Protein AF-A0A5E6P8W6-F1 (afdb_monomer)

Sequence (177 aa):
MADYFSDRENGPVPRIDQVISPVAWAGIVALVQGYVANGGFGFRFPVNCPDGAAPYGTDEKAFGANVRALMPGLEWPLQTTQTDPDF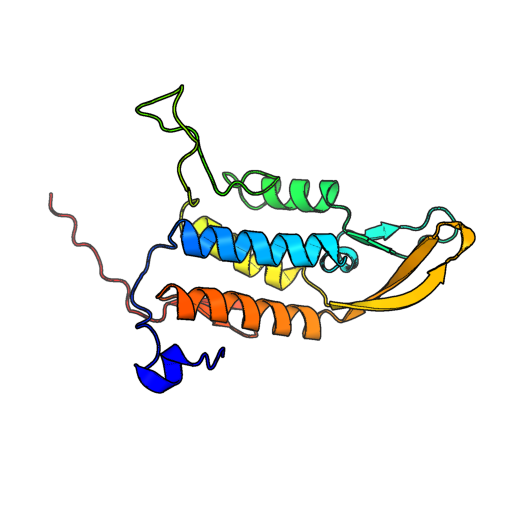SFGSPIPMAPATLLILDFVEYVHAVVAKPFVVKRHDYHNHNHLGFNQGEGQFEFMADVNSVFARCGVAYELQSDGRVVRLLPLILRETLS

Radius of gyration: 18.73 Å; Cα contacts (8 Å, |Δi|>4): 284; chains: 1; bounding box: 56×43×48 Å

pLDDT: mean 93.17, std 11.33, range [41.31, 98.88]

Solvent-accessible surface area (backbone atoms only — not comparable to full-atom values): 9945 Å² total; per-residue (Å²): 120,79,86,44,71,64,36,72,75,72,46,69,60,68,49,72,38,85,62,61,44,33,68,44,42,42,51,53,51,52,53,53,51,51,34,48,74,67,16,15,33,21,82,77,28,48,34,54,39,93,89,69,65,45,30,52,26,36,30,59,66,61,46,39,52,51,46,40,70,77,37,78,90,49,64,69,77,79,71,46,53,39,77,34,89,92,37,85,89,53,72,68,37,78,30,50,71,61,46,67,62,51,51,56,49,52,32,51,49,40,73,48,31,20,34,55,43,81,73,43,80,40,73,94,83,69,47,44,31,46,44,68,39,46,69,60,20,28,51,52,50,36,45,52,51,40,33,44,22,40,73,62,16,28,21,49,42,56,42,96,89,40,48,74,42,70,73,57,80,85,77,76,77,74,80,81,126

InterPro domains:
  IPR049503 HEPN, AbiJ-N-terminal domain 4 [PF18863] (3-168)

Mean predicted aligned error: 4.92 Å

Structure (mmCIF, N/CA/C/O backbone):
data_AF-A0A5E6P8W6-F1
#
_entry.id   AF-A0A5E6P8W6-F1
#
loop_
_atom_site.group_PDB
_atom_site.id
_atom_site.type_symbol
_atom_site.label_atom_id
_atom_site.label_alt_id
_atom_site.label_comp_id
_atom_site.label_asym_id
_atom_site.label_entity_id
_atom_site.label_seq_id
_atom_site.pdbx_PDB_ins_code
_atom_site.Cartn_x
_atom_site.Cartn_y
_atom_site.Cartn_z
_atom_site.occupancy
_atom_site.B_iso_or_equiv
_atom_site.auth_seq_id
_atom_site.auth_comp_id
_atom_site.auth_asym_id
_atom_site.auth_atom_id
_atom_site.pdbx_PDB_model_num
ATOM 1 N N . MET A 1 1 ? -2.706 -15.481 5.776 1.00 51.94 1 MET A N 1
ATOM 2 C CA . MET A 1 1 ? -3.069 -15.592 7.204 1.00 51.94 1 MET A CA 1
ATOM 3 C C . MET A 1 1 ? -1.779 -15.743 7.979 1.00 51.94 1 MET A C 1
ATOM 5 O O . MET A 1 1 ? -1.089 -16.736 7.785 1.00 51.94 1 MET A O 1
ATOM 9 N N . ALA A 1 2 ? -1.394 -14.720 8.737 1.00 61.00 2 ALA A N 1
ATOM 10 C CA . ALA A 1 2 ? -0.152 -14.760 9.490 1.00 61.00 2 ALA A CA 1
ATOM 11 C C . ALA A 1 2 ? -0.386 -15.526 10.798 1.00 61.00 2 ALA A C 1
ATOM 13 O O . ALA A 1 2 ? -1.091 -15.054 11.681 1.00 61.00 2 ALA A O 1
ATOM 14 N N . ASP A 1 3 ? 0.159 -16.736 10.875 1.00 73.94 3 ASP A N 1
ATOM 15 C CA . ASP A 1 3 ? 0.154 -17.582 12.066 1.00 73.94 3 ASP A CA 1
ATOM 16 C C . ASP A 1 3 ? 1.330 -17.168 12.967 1.00 73.94 3 ASP A C 1
ATOM 18 O O . ASP A 1 3 ? 2.379 -17.820 13.006 1.00 73.94 3 ASP A O 1
ATOM 22 N N . TYR A 1 4 ? 1.238 -16.000 13.609 1.00 88.69 4 TYR A N 1
ATOM 23 C CA . TYR A 1 4 ? 2.293 -15.569 14.524 1.00 88.69 4 TYR A CA 1
ATOM 24 C C . TYR A 1 4 ? 2.235 -16.365 15.826 1.00 88.69 4 TYR A C 1
ATOM 26 O O . TYR A 1 4 ? 1.196 -16.878 16.229 1.00 88.69 4 TYR A O 1
ATOM 34 N N . PHE A 1 5 ? 3.368 -16.438 16.527 1.00 93.00 5 PHE A N 1
ATOM 35 C CA . PHE A 1 5 ? 3.459 -17.165 17.794 1.00 93.00 5 PHE A CA 1
ATOM 36 C C . PHE A 1 5 ? 2.371 -16.744 18.793 1.00 93.00 5 PHE A C 1
ATOM 38 O O . PHE A 1 5 ? 1.709 -17.600 19.361 1.00 93.00 5 PHE A O 1
ATOM 45 N N . SER A 1 6 ? 2.108 -15.441 18.939 1.00 92.00 6 SER A N 1
ATOM 46 C CA . SER A 1 6 ? 1.070 -14.952 19.852 1.00 92.00 6 SER A CA 1
ATOM 47 C C . SER A 1 6 ? -0.355 -15.331 19.442 1.00 92.00 6 SER A C 1
ATOM 49 O O . SER A 1 6 ? -1.182 -15.484 20.337 1.00 92.00 6 SER A O 1
ATOM 51 N N . ASP A 1 7 ? -0.627 -15.517 18.144 1.00 90.31 7 ASP A N 1
ATOM 52 C CA . ASP A 1 7 ? -1.924 -16.001 17.652 1.00 90.31 7 ASP A CA 1
ATOM 53 C C . ASP A 1 7 ? -2.132 -17.480 18.007 1.00 90.31 7 ASP A C 1
ATOM 55 O O . ASP A 1 7 ? -3.242 -17.876 18.353 1.00 90.31 7 ASP A O 1
ATOM 59 N N . ARG A 1 8 ? -1.064 -18.293 17.996 1.00 93.25 8 ARG A N 1
ATOM 60 C CA . ARG A 1 8 ? -1.123 -19.695 18.446 1.00 93.25 8 ARG A CA 1
ATOM 61 C C . ARG A 1 8 ? -1.284 -19.832 19.954 1.00 93.25 8 ARG A C 1
ATOM 63 O O . ARG A 1 8 ? -2.020 -20.703 20.400 1.00 93.25 8 ARG A O 1
ATOM 70 N N . GLU A 1 9 ? -0.609 -18.981 20.724 1.00 96.50 9 GLU A N 1
ATOM 71 C CA . GLU A 1 9 ? -0.644 -19.052 22.189 1.00 96.50 9 GLU A CA 1
ATOM 72 C C . GLU A 1 9 ? -1.937 -18.473 22.780 1.00 96.50 9 GLU A C 1
ATOM 74 O O . GLU A 1 9 ? -2.474 -19.024 23.737 1.00 96.50 9 GLU A O 1
ATOM 79 N N . ASN A 1 10 ? -2.448 -17.366 22.226 1.00 92.75 10 ASN A N 1
ATOM 80 C CA . ASN A 1 10 ? -3.566 -16.617 22.822 1.00 92.75 10 ASN A CA 1
ATOM 81 C C . ASN A 1 10 ? -4.847 -16.624 21.973 1.00 92.75 10 ASN A C 1
ATOM 83 O O . ASN A 1 10 ? -5.870 -16.095 22.407 1.00 92.75 10 ASN A O 1
ATOM 87 N N . GLY A 1 11 ? -4.800 -17.201 20.771 1.00 90.75 11 GLY A N 1
ATOM 88 C CA . GLY A 1 11 ? -5.817 -17.007 19.743 1.00 90.75 11 GLY A CA 1
ATOM 89 C C . GLY A 1 11 ? -5.608 -15.707 18.948 1.00 90.75 11 GLY A C 1
ATOM 90 O O . GLY A 1 11 ? -4.880 -14.809 19.384 1.00 90.75 11 GLY A O 1
ATOM 91 N N . PRO A 1 12 ? -6.239 -15.590 17.766 1.00 90.81 12 PRO A N 1
ATOM 92 C CA . PRO A 1 12 ?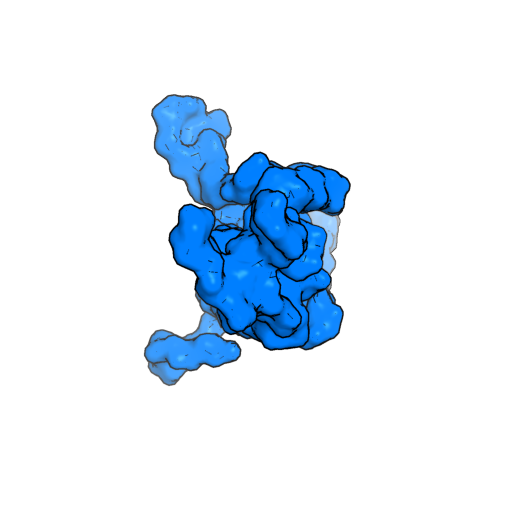 -6.133 -14.399 16.935 1.00 90.81 12 PRO A CA 1
ATOM 93 C C . PRO A 1 12 ? -6.814 -13.189 17.581 1.00 90.81 12 PRO A C 1
ATOM 95 O O . PRO A 1 12 ? -7.818 -13.321 18.285 1.00 90.81 12 PRO A O 1
ATOM 98 N N . VAL A 1 13 ? -6.310 -11.991 17.275 1.00 93.31 13 VAL A N 1
ATOM 99 C CA . VAL A 1 13 ? -6.957 -10.729 17.670 1.00 93.31 13 VAL A CA 1
ATOM 100 C C . VAL A 1 13 ? -8.384 -10.674 17.089 1.00 93.31 13 VAL A C 1
ATOM 102 O O . VAL A 1 13 ? -8.553 -10.847 15.877 1.00 93.31 13 VAL A O 1
ATOM 105 N N . PRO A 1 14 ? -9.425 -10.419 17.908 1.00 93.50 14 PRO A N 1
ATOM 106 C CA . PRO A 1 14 ? -10.783 -10.240 17.405 1.00 93.50 14 PRO A CA 1
ATOM 107 C C . PRO A 1 14 ? -10.872 -9.074 16.414 1.00 93.50 14 PRO A C 1
ATOM 109 O O . PRO A 1 14 ? -10.455 -7.957 16.714 1.00 93.50 14 PRO A O 1
ATOM 112 N N . ARG A 1 15 ? -11.454 -9.317 15.234 1.00 94.81 15 ARG A N 1
ATOM 113 C CA . ARG A 1 15 ? -11.619 -8.303 14.179 1.00 94.81 15 ARG A CA 1
ATOM 114 C C . ARG A 1 15 ? -12.931 -7.544 14.342 1.00 94.81 15 ARG A C 1
ATOM 116 O O . ARG A 1 15 ? -13.901 -7.820 13.637 1.00 94.81 15 ARG A O 1
ATOM 123 N N . ILE A 1 16 ? -12.965 -6.632 15.311 1.00 95.62 16 ILE A N 1
ATOM 124 C CA . ILE A 1 16 ? -14.170 -5.881 15.689 1.00 95.62 16 ILE A CA 1
ATOM 125 C C . ILE A 1 16 ? -14.091 -4.370 15.434 1.00 95.62 16 ILE A C 1
ATOM 127 O O . ILE A 1 16 ? -15.117 -3.689 15.466 1.00 95.62 16 ILE A O 1
ATOM 131 N N . ASP A 1 17 ? -12.910 -3.849 15.108 1.00 96.31 17 ASP A N 1
ATOM 132 C CA . ASP A 1 17 ? -12.686 -2.421 14.918 1.00 96.31 17 ASP A CA 1
ATOM 133 C C . ASP A 1 17 ? -13.124 -1.979 13.519 1.00 96.31 17 ASP A C 1
ATOM 135 O O . ASP A 1 17 ? -12.535 -2.339 12.498 1.00 96.31 17 ASP A O 1
ATOM 139 N N . GLN A 1 18 ? -14.179 -1.165 13.459 1.00 95.88 18 GLN A N 1
ATOM 140 C CA . GLN A 1 18 ? -14.700 -0.601 12.205 1.00 95.88 18 GLN A CA 1
ATOM 141 C C . GLN A 1 18 ? -13.983 0.687 11.772 1.00 95.88 18 GLN A C 1
ATOM 143 O O . GLN A 1 18 ? -14.304 1.228 10.710 1.00 95.88 18 GLN A O 1
ATOM 148 N N . VAL A 1 19 ? -13.034 1.169 12.579 1.00 97.81 19 VAL A N 1
ATOM 149 C CA . VAL A 1 19 ? -12.191 2.337 12.305 1.00 97.81 19 VAL A CA 1
ATOM 150 C C . VAL A 1 19 ? -10.748 1.868 12.160 1.00 97.81 19 VAL A C 1
ATOM 152 O O . VAL A 1 19 ? -10.209 1.228 13.060 1.00 97.81 19 VAL A O 1
ATOM 155 N N . ILE A 1 20 ? -10.113 2.197 11.037 1.00 98.31 20 ILE A N 1
ATOM 156 C CA . ILE A 1 20 ? -8.689 1.919 10.825 1.00 98.31 20 ILE A CA 1
ATOM 157 C C . ILE A 1 20 ? -7.871 2.898 11.669 1.00 98.31 20 ILE A C 1
ATOM 159 O O . ILE A 1 20 ? -7.940 4.111 11.477 1.00 98.31 20 ILE A O 1
ATOM 163 N N . SER A 1 21 ? -7.106 2.360 12.618 1.00 98.50 21 SER A N 1
ATOM 164 C CA . SER A 1 21 ? -6.251 3.140 13.513 1.00 98.50 21 SER A CA 1
ATOM 165 C C . SER A 1 21 ? -5.005 3.692 12.797 1.00 98.50 21 SER A C 1
ATOM 167 O O . SER A 1 21 ? -4.595 3.141 11.770 1.00 98.50 21 SER A O 1
ATOM 169 N N . PRO A 1 22 ? -4.324 4.713 13.359 1.00 98.56 22 PRO A N 1
ATOM 170 C CA . PRO A 1 22 ? -3.030 5.188 12.853 1.00 98.56 22 PRO A CA 1
ATOM 171 C C . PRO A 1 22 ? -1.978 4.087 12.678 1.00 98.56 22 PRO A C 1
ATOM 173 O O . PRO A 1 22 ? -1.200 4.120 11.730 1.00 98.56 22 PRO A O 1
ATOM 176 N N . VAL A 1 23 ? -1.979 3.073 13.551 1.00 98.44 23 VAL A N 1
ATOM 177 C CA . VAL A 1 23 ? -1.050 1.935 13.461 1.00 98.44 23 VAL A CA 1
ATOM 178 C C . VAL A 1 23 ? -1.364 1.061 12.246 1.00 98.44 23 VAL A C 1
ATOM 180 O O . VAL A 1 23 ? -0.459 0.720 11.486 1.00 98.44 23 VAL A O 1
ATOM 183 N N . ALA A 1 24 ? -2.640 0.730 12.033 1.00 98.62 24 ALA A N 1
ATOM 184 C CA . ALA A 1 24 ? -3.067 -0.045 10.870 1.00 98.62 24 ALA A CA 1
ATOM 185 C C . ALA A 1 24 ? -2.801 0.717 9.562 1.00 98.62 24 ALA A C 1
ATOM 187 O O . ALA A 1 24 ? -2.301 0.139 8.597 1.00 98.62 24 ALA A O 1
ATOM 188 N N . TRP A 1 25 ? -3.067 2.027 9.550 1.00 98.81 25 TRP A N 1
ATOM 189 C CA . TRP A 1 25 ? -2.757 2.889 8.413 1.00 98.81 25 TRP A CA 1
ATOM 190 C C . TRP A 1 25 ? -1.257 2.920 8.104 1.00 98.81 25 TRP A C 1
ATOM 192 O O . TRP A 1 25 ? -0.871 2.671 6.965 1.00 98.81 25 TRP A O 1
ATOM 202 N N . ALA A 1 26 ? -0.401 3.133 9.106 1.00 98.75 26 ALA A N 1
ATOM 203 C CA . ALA A 1 26 ? 1.049 3.114 8.918 1.00 98.75 26 ALA A CA 1
ATOM 204 C C . ALA A 1 26 ? 1.553 1.765 8.372 1.00 98.75 26 ALA A C 1
ATOM 206 O O . ALA A 1 26 ? 2.439 1.742 7.518 1.00 98.75 26 ALA A O 1
ATOM 207 N N . GLY A 1 27 ? 0.952 0.650 8.804 1.00 98.75 27 GLY A N 1
ATOM 208 C CA . GLY A 1 27 ? 1.222 -0.676 8.247 1.00 98.75 27 GLY A CA 1
ATOM 209 C C . GLY A 1 27 ? 0.893 -0.770 6.754 1.00 98.75 27 GLY A C 1
ATOM 210 O O . GLY A 1 27 ? 1.728 -1.213 5.970 1.00 98.75 27 GLY A O 1
ATOM 211 N N . ILE A 1 28 ? -0.284 -0.291 6.338 1.00 98.81 28 ILE A N 1
ATOM 212 C CA . ILE A 1 28 ? -0.682 -0.242 4.920 1.00 98.81 28 ILE A CA 1
ATOM 213 C C . ILE A 1 28 ? 0.264 0.656 4.112 1.00 98.81 28 ILE A C 1
ATOM 215 O O . ILE A 1 28 ? 0.703 0.266 3.030 1.00 98.81 28 ILE A O 1
ATOM 219 N N . VAL A 1 29 ? 0.626 1.831 4.638 1.00 98.81 29 VAL A N 1
ATOM 220 C CA . VAL A 1 29 ? 1.581 2.745 3.991 1.00 98.81 29 VAL A CA 1
ATOM 221 C C . VAL A 1 29 ? 2.927 2.059 3.760 1.00 98.81 29 VAL A C 1
ATOM 223 O O . VAL A 1 29 ? 3.465 2.143 2.656 1.00 98.81 29 VAL A O 1
ATOM 226 N N . ALA A 1 30 ? 3.446 1.337 4.757 1.00 98.75 30 ALA A N 1
ATOM 227 C CA . ALA A 1 30 ? 4.707 0.610 4.637 1.00 98.75 30 ALA A CA 1
ATOM 228 C C . ALA A 1 30 ? 4.654 -0.481 3.553 1.00 98.75 30 ALA A C 1
ATOM 230 O O . ALA A 1 30 ? 5.601 -0.612 2.775 1.00 98.75 30 ALA A O 1
ATOM 231 N N . LEU A 1 31 ? 3.539 -1.217 3.446 1.00 98.62 31 LEU A N 1
ATOM 232 C CA . LEU A 1 31 ? 3.334 -2.186 2.364 1.00 98.62 31 LEU A CA 1
ATOM 233 C C . LEU A 1 31 ? 3.406 -1.498 0.997 1.00 98.62 31 LEU A C 1
ATOM 235 O O . LEU A 1 31 ? 4.194 -1.900 0.142 1.00 98.62 31 LEU A O 1
ATOM 239 N N . VAL A 1 32 ? 2.640 -0.419 0.801 1.00 98.69 32 VAL A N 1
ATOM 240 C CA . VAL A 1 32 ? 2.615 0.322 -0.471 1.00 98.69 32 VAL A CA 1
ATOM 241 C C . VAL A 1 32 ? 3.993 0.877 -0.823 1.00 98.69 32 VAL A C 1
ATOM 243 O O . VAL A 1 32 ? 4.414 0.763 -1.971 1.00 98.69 32 VAL A O 1
ATOM 246 N N . GLN A 1 33 ? 4.726 1.428 0.144 1.00 98.56 33 GLN A N 1
ATOM 247 C CA . GLN A 1 33 ? 6.095 1.903 -0.074 1.00 98.56 33 GLN A CA 1
ATOM 248 C C . GLN A 1 33 ? 7.036 0.768 -0.500 1.00 98.56 33 GLN A C 1
ATOM 250 O O . GLN A 1 33 ? 7.864 0.970 -1.386 1.00 98.56 33 GLN A O 1
ATOM 255 N N . GLY A 1 34 ? 6.873 -0.437 0.057 1.00 98.50 34 GLY A N 1
ATOM 256 C CA . GLY A 1 34 ? 7.589 -1.634 -0.389 1.00 98.50 34 GLY A CA 1
ATOM 257 C C . GLY A 1 34 ? 7.322 -1.973 -1.860 1.00 98.50 34 GLY A C 1
ATOM 258 O O . GLY A 1 34 ? 8.266 -2.212 -2.617 1.00 98.50 34 GLY A O 1
ATOM 259 N N . TYR A 1 35 ? 6.057 -1.910 -2.289 1.00 98.38 35 TYR A N 1
ATOM 260 C CA . TYR A 1 35 ? 5.679 -2.103 -3.695 1.00 98.38 35 TYR A CA 1
ATOM 261 C C . TYR A 1 35 ? 6.153 -0.959 -4.608 1.00 98.38 35 TYR A C 1
ATOM 263 O O . TYR A 1 35 ? 6.524 -1.194 -5.755 1.00 98.38 35 TYR A O 1
ATOM 271 N N . VAL A 1 36 ? 6.210 0.290 -4.135 1.00 98.44 36 VAL A N 1
ATOM 272 C CA . VAL A 1 36 ? 6.847 1.376 -4.905 1.00 98.44 36 VAL A CA 1
ATOM 273 C C . VAL A 1 36 ? 8.330 1.062 -5.107 1.00 98.44 36 VAL A C 1
ATOM 275 O O . VAL A 1 36 ? 8.801 1.063 -6.246 1.00 98.44 36 VAL A O 1
ATOM 278 N N . ALA A 1 37 ? 9.038 0.729 -4.024 1.00 98.00 37 ALA A N 1
ATOM 279 C CA . ALA A 1 37 ? 10.481 0.511 -4.018 1.00 98.00 37 ALA A CA 1
ATOM 280 C C . ALA A 1 37 ? 10.923 -0.691 -4.867 1.00 98.00 37 ALA A C 1
ATOM 282 O O . ALA A 1 37 ? 11.985 -0.641 -5.486 1.00 98.00 37 ALA A O 1
ATOM 283 N N . ASN A 1 38 ? 10.124 -1.761 -4.926 1.00 97.12 38 ASN A N 1
ATOM 284 C CA . ASN A 1 38 ? 10.450 -2.945 -5.725 1.00 97.12 38 ASN A CA 1
ATOM 285 C C . ASN A 1 38 ? 9.975 -2.863 -7.189 1.00 97.12 38 ASN A C 1
ATOM 287 O O . ASN A 1 38 ? 10.289 -3.755 -7.975 1.00 97.12 38 ASN A O 1
ATOM 291 N N . GLY A 1 39 ? 9.252 -1.804 -7.572 1.00 98.06 39 GLY A N 1
ATOM 292 C CA . GLY A 1 39 ? 8.711 -1.638 -8.921 1.00 98.06 39 GLY A CA 1
ATOM 293 C C . GLY A 1 39 ? 7.322 -2.246 -9.137 1.00 98.06 39 GLY A C 1
ATOM 294 O O . GLY A 1 39 ? 6.883 -2.333 -10.278 1.00 98.06 39 GLY A O 1
ATOM 295 N N . GLY A 1 40 ? 6.611 -2.654 -8.087 1.00 98.44 40 GLY A N 1
ATOM 296 C CA . GLY A 1 40 ? 5.320 -3.341 -8.156 1.00 98.44 40 GLY A CA 1
ATOM 297 C C . GLY A 1 40 ? 4.170 -2.553 -8.789 1.00 98.44 40 GLY A C 1
ATOM 298 O O . GLY A 1 40 ? 3.147 -3.133 -9.135 1.00 98.44 40 GLY A O 1
ATOM 299 N N . PHE A 1 41 ? 4.335 -1.252 -9.028 1.00 98.69 41 PHE A N 1
ATOM 300 C CA . PHE A 1 41 ? 3.376 -0.447 -9.793 1.00 98.69 41 PHE A CA 1
ATOM 301 C C . PHE A 1 41 ? 3.838 -0.159 -11.226 1.00 98.69 41 PHE A C 1
ATOM 303 O O . PHE A 1 41 ? 3.099 0.449 -12.001 1.00 98.69 41 PHE A O 1
ATOM 310 N N . GLY A 1 42 ? 5.021 -0.642 -11.615 1.00 98.12 42 GLY A N 1
ATOM 311 C CA . GLY A 1 42 ? 5.620 -0.445 -12.934 1.00 98.12 42 GLY A CA 1
ATOM 312 C C . GLY A 1 42 ? 4.826 -1.061 -14.088 1.00 98.12 42 GLY A C 1
ATOM 313 O O . GLY A 1 42 ? 5.001 -0.644 -15.226 1.00 98.12 42 GLY A O 1
ATOM 314 N N . PHE A 1 43 ? 3.907 -1.996 -13.820 1.00 97.94 43 PHE A N 1
ATOM 315 C CA . PHE A 1 43 ? 3.000 -2.519 -14.847 1.00 97.94 43 PHE A CA 1
ATOM 316 C C . PHE A 1 43 ? 2.081 -1.429 -15.419 1.00 97.94 43 PHE A C 1
ATOM 318 O O . PHE A 1 43 ? 1.850 -1.379 -16.625 1.00 97.94 43 PHE A O 1
ATOM 325 N N . ARG A 1 44 ? 1.573 -0.539 -14.555 1.00 98.25 44 ARG A N 1
ATOM 326 C CA . ARG A 1 44 ? 0.660 0.553 -14.933 1.00 98.25 44 ARG A CA 1
ATOM 327 C C . ARG A 1 44 ? 1.349 1.916 -14.984 1.00 98.25 44 ARG A C 1
ATOM 329 O O . ARG A 1 44 ? 0.955 2.765 -15.778 1.00 98.25 44 ARG A O 1
ATOM 336 N N . PHE A 1 45 ? 2.372 2.113 -14.159 1.00 98.38 45 PHE A N 1
ATOM 337 C CA . PHE A 1 45 ? 3.134 3.353 -14.028 1.00 98.38 45 PHE A CA 1
ATOM 338 C C . PHE A 1 45 ? 4.632 3.065 -14.216 1.00 98.38 45 PHE A C 1
ATOM 340 O O . PHE A 1 45 ? 5.387 3.115 -13.246 1.00 98.38 45 PHE A O 1
ATOM 347 N N . PRO A 1 46 ? 5.085 2.691 -15.425 1.00 98.12 46 PRO A N 1
ATOM 348 C CA . PRO A 1 46 ? 6.475 2.318 -15.649 1.00 98.12 46 PRO A CA 1
ATOM 349 C C . PRO A 1 46 ? 7.405 3.532 -15.666 1.00 98.12 46 PRO A C 1
ATOM 351 O O . PRO A 1 46 ? 7.133 4.519 -16.349 1.00 98.12 46 PRO A O 1
ATOM 354 N N . VAL A 1 47 ? 8.579 3.397 -15.044 1.00 97.19 47 VAL A N 1
ATOM 355 C CA . VAL A 1 47 ? 9.767 4.105 -15.543 1.00 97.19 47 VAL A CA 1
ATOM 356 C C . VAL A 1 47 ? 10.409 3.243 -16.617 1.00 97.19 47 VAL A C 1
ATOM 358 O O . VAL A 1 47 ? 10.725 2.075 -16.379 1.00 97.19 47 VAL A O 1
ATOM 361 N N . ASN A 1 48 ? 10.597 3.818 -17.801 1.00 96.19 48 ASN A N 1
ATOM 362 C CA . ASN A 1 48 ? 11.136 3.116 -18.957 1.00 96.19 48 ASN A CA 1
ATOM 363 C C . ASN A 1 48 ? 12.626 3.393 -19.139 1.00 96.19 48 ASN A C 1
ATOM 365 O O . ASN A 1 48 ? 13.093 4.518 -18.965 1.00 96.19 48 ASN A O 1
ATOM 369 N N . CYS A 1 49 ? 13.369 2.361 -19.536 1.00 94.31 49 CYS A N 1
ATOM 370 C CA . CYS A 1 49 ? 14.778 2.482 -19.867 1.00 94.31 49 CYS A CA 1
ATOM 371 C C . CYS A 1 49 ? 14.953 3.442 -21.058 1.00 94.31 49 CYS A C 1
ATOM 373 O O . CYS A 1 49 ? 14.292 3.243 -22.086 1.00 94.31 49 CYS A O 1
ATOM 375 N N . PRO A 1 50 ? 15.861 4.433 -20.966 1.00 91.31 50 PRO A N 1
ATOM 376 C CA . PRO A 1 50 ? 16.079 5.402 -22.043 1.00 91.31 50 PRO A CA 1
ATOM 377 C C . PRO A 1 50 ? 16.582 4.752 -23.342 1.00 91.31 50 PRO A C 1
ATOM 379 O O . PRO A 1 50 ? 16.335 5.281 -24.420 1.00 91.31 50 PRO A O 1
ATOM 382 N N . ASP A 1 51 ? 17.214 3.578 -23.248 1.00 88.19 51 ASP A N 1
ATOM 383 C CA . ASP A 1 51 ? 17.849 2.895 -24.381 1.00 88.19 51 ASP A CA 1
ATOM 384 C C . ASP A 1 51 ? 16.933 1.881 -25.092 1.00 88.19 51 ASP A C 1
ATOM 386 O O . ASP A 1 51 ? 17.329 1.298 -26.100 1.00 88.19 51 ASP A O 1
ATOM 390 N N . GLY A 1 52 ? 15.724 1.611 -24.585 1.00 83.12 52 GLY A N 1
ATOM 391 C CA . GLY A 1 52 ? 14.901 0.537 -25.161 1.00 83.12 52 GLY A CA 1
ATOM 392 C C . GLY A 1 52 ? 13.463 0.420 -24.672 1.00 83.12 52 GLY A C 1
ATOM 393 O O . GLY A 1 52 ? 12.856 -0.627 -24.878 1.00 83.12 52 GLY A O 1
ATOM 394 N N . ALA A 1 53 ? 12.931 1.443 -24.000 1.00 87.44 53 ALA A N 1
A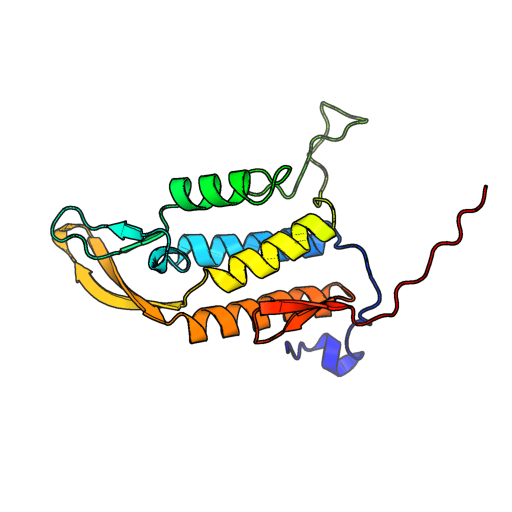TOM 395 C CA . ALA A 1 53 ? 11.561 1.518 -23.480 1.00 87.44 53 ALA A CA 1
ATOM 396 C C . ALA A 1 53 ? 11.121 0.378 -22.534 1.00 87.44 53 ALA A C 1
ATOM 398 O O . ALA A 1 53 ? 9.971 0.352 -22.109 1.00 87.44 53 ALA A O 1
ATOM 399 N N . ALA A 1 54 ? 12.011 -0.551 -22.175 1.00 94.88 54 ALA A N 1
ATOM 400 C CA . ALA A 1 54 ? 11.709 -1.622 -21.237 1.00 94.88 54 ALA A CA 1
ATOM 401 C C . ALA A 1 54 ? 11.510 -1.046 -19.823 1.00 94.88 54 ALA A C 1
ATOM 403 O O . ALA A 1 54 ? 12.351 -0.256 -19.376 1.00 94.88 54 ALA A O 1
ATOM 404 N N . PRO A 1 55 ? 10.448 -1.436 -19.105 1.00 97.12 55 PRO A N 1
ATOM 405 C CA . PRO A 1 55 ? 10.190 -0.932 -17.765 1.00 97.12 55 PRO A CA 1
ATOM 406 C C . PRO A 1 55 ? 11.248 -1.447 -16.787 1.00 97.12 55 PRO A C 1
ATOM 408 O O . PRO A 1 55 ? 11.693 -2.591 -16.889 1.00 97.12 55 PRO A O 1
ATOM 411 N N . TYR A 1 56 ? 11.658 -0.613 -15.833 1.00 96.75 56 TYR A N 1
ATOM 412 C CA . TYR A 1 56 ? 12.638 -0.988 -14.804 1.00 96.75 56 TYR A CA 1
ATOM 413 C C . TYR A 1 56 ? 12.235 -0.595 -13.376 1.00 96.75 56 TYR A C 1
ATOM 415 O O . TYR A 1 56 ? 12.967 -0.886 -12.431 1.00 96.75 56 TYR A O 1
ATOM 423 N N . GLY A 1 57 ? 11.077 0.047 -13.200 1.00 97.38 57 GLY A N 1
ATOM 424 C CA . GLY A 1 57 ? 10.580 0.453 -11.888 1.00 97.38 57 GLY A CA 1
ATOM 425 C C . GLY A 1 57 ? 9.234 1.172 -11.948 1.00 97.38 57 GLY A C 1
ATOM 426 O O . GLY A 1 57 ? 8.591 1.224 -12.999 1.00 97.38 57 GLY A O 1
ATOM 427 N N . THR A 1 58 ? 8.836 1.737 -10.809 1.00 98.50 58 THR A N 1
ATOM 428 C CA . THR A 1 58 ? 7.610 2.527 -10.632 1.00 98.50 58 THR A CA 1
ATOM 429 C C . THR A 1 58 ? 7.886 4.014 -10.857 1.00 98.50 58 THR A C 1
ATOM 431 O O . THR A 1 58 ? 8.740 4.591 -10.184 1.00 98.50 58 THR A O 1
ATOM 434 N N . ASP A 1 59 ? 7.136 4.661 -11.749 1.00 98.44 59 ASP A N 1
ATOM 435 C CA . ASP A 1 59 ? 7.055 6.121 -11.807 1.00 98.44 59 ASP A CA 1
ATOM 436 C C . ASP A 1 59 ? 6.179 6.607 -10.649 1.00 98.44 59 ASP A C 1
ATOM 438 O O . ASP A 1 59 ? 4.954 6.719 -10.746 1.00 98.44 59 ASP A O 1
ATOM 442 N N . GLU A 1 60 ? 6.826 6.876 -9.515 1.00 98.06 60 GLU A N 1
ATOM 443 C CA . GLU A 1 60 ? 6.141 7.293 -8.295 1.00 98.06 60 GLU A CA 1
ATOM 444 C C . GLU A 1 60 ? 5.421 8.640 -8.460 1.00 98.06 60 GLU A C 1
ATOM 446 O O . GLU A 1 60 ? 4.378 8.868 -7.845 1.00 98.06 60 GLU A O 1
ATOM 451 N N . LYS A 1 61 ? 5.917 9.532 -9.327 1.00 98.25 61 LYS A N 1
ATOM 452 C CA . LYS A 1 61 ? 5.253 10.817 -9.576 1.00 98.25 61 LYS A CA 1
ATOM 453 C C . LYS A 1 61 ? 3.928 10.599 -10.296 1.00 98.25 61 LYS A C 1
ATOM 455 O O . LYS A 1 61 ? 2.923 11.184 -9.888 1.00 98.25 61 LYS A O 1
ATOM 460 N N . ALA A 1 62 ? 3.918 9.757 -11.330 1.00 98.50 62 ALA A N 1
ATOM 461 C CA . ALA A 1 62 ? 2.703 9.401 -12.056 1.00 98.50 62 ALA A CA 1
ATOM 462 C C . ALA A 1 62 ? 1.716 8.632 -11.164 1.00 98.50 62 ALA A C 1
ATOM 464 O O . ALA A 1 62 ? 0.530 8.969 -11.126 1.00 98.50 62 ALA A O 1
ATOM 465 N N . PHE A 1 63 ? 2.209 7.659 -10.391 1.00 98.50 63 PHE A N 1
ATOM 466 C CA . PHE A 1 63 ? 1.400 6.904 -9.437 1.00 98.50 63 PHE A CA 1
ATOM 467 C C . PHE A 1 63 ? 0.752 7.822 -8.391 1.00 98.50 63 PHE A C 1
ATOM 469 O O . PHE A 1 63 ? -0.471 7.839 -8.256 1.00 98.50 63 PHE A O 1
ATOM 476 N N . GLY A 1 64 ? 1.545 8.660 -7.719 1.00 98.19 64 GLY A N 1
ATOM 477 C CA . GLY A 1 64 ? 1.060 9.593 -6.704 1.00 98.19 64 GLY A CA 1
ATOM 478 C C . GLY A 1 64 ? 0.119 10.670 -7.249 1.00 98.19 64 GLY A C 1
ATOM 479 O O . GLY A 1 64 ? -0.815 11.093 -6.568 1.00 98.19 64 GLY A O 1
ATOM 480 N N . ALA A 1 65 ? 0.313 11.116 -8.495 1.00 98.19 65 ALA A N 1
ATOM 481 C CA . ALA A 1 65 ? -0.641 11.994 -9.170 1.00 98.19 65 ALA A CA 1
ATOM 482 C C . ALA A 1 65 ? -1.992 11.300 -9.406 1.00 98.19 65 ALA A C 1
ATOM 484 O O . ALA A 1 65 ? -3.033 11.919 -9.186 1.00 98.19 65 ALA A O 1
ATOM 485 N N . ASN A 1 66 ? -1.990 10.021 -9.799 1.00 98.38 66 ASN A N 1
ATOM 486 C CA . ASN A 1 66 ? -3.224 9.264 -9.989 1.00 98.38 66 ASN A CA 1
ATOM 487 C C . ASN A 1 66 ? -3.946 8.997 -8.662 1.00 98.38 66 ASN A C 1
ATOM 489 O O . ASN A 1 66 ? -5.158 9.186 -8.597 1.00 98.38 66 ASN A O 1
ATOM 493 N N . VAL A 1 67 ? -3.201 8.674 -7.597 1.00 98.12 67 VAL A N 1
ATOM 494 C CA . VAL A 1 67 ? -3.746 8.542 -6.235 1.00 98.12 67 VAL A CA 1
ATOM 495 C C . VAL A 1 67 ? -4.461 9.823 -5.814 1.00 98.12 67 VAL A C 1
ATOM 497 O O . VAL A 1 67 ? -5.639 9.770 -5.481 1.00 98.12 67 VAL A O 1
ATOM 500 N N . ARG A 1 68 ? -3.806 10.988 -5.906 1.00 97.31 68 ARG A N 1
ATOM 501 C CA . ARG A 1 68 ? -4.421 12.276 -5.530 1.00 97.31 68 ARG A CA 1
ATOM 502 C C . ARG A 1 68 ? -5.675 12.614 -6.339 1.00 97.31 68 ARG A C 1
ATOM 504 O O . ARG A 1 68 ? -6.581 13.251 -5.813 1.00 97.31 68 ARG A O 1
ATOM 511 N N . ALA A 1 69 ? -5.719 12.218 -7.611 1.00 97.31 69 ALA A N 1
ATOM 512 C CA . ALA A 1 69 ? -6.868 12.473 -8.474 1.00 97.31 69 ALA A CA 1
ATOM 513 C C . ALA A 1 69 ? -8.073 11.578 -8.138 1.00 97.31 69 ALA A C 1
ATOM 515 O O . ALA A 1 69 ? -9.208 12.042 -8.204 1.00 97.31 69 ALA A O 1
ATOM 516 N N . LEU A 1 70 ? -7.832 10.308 -7.795 1.00 97.38 70 LEU A N 1
ATOM 517 C CA . LEU A 1 70 ? -8.887 9.333 -7.499 1.00 97.38 70 LEU A CA 1
ATOM 518 C C . LEU A 1 70 ? -9.322 9.338 -6.032 1.00 97.38 70 LEU A C 1
ATOM 520 O O . LEU A 1 70 ? -10.453 8.965 -5.742 1.00 97.38 70 LEU A O 1
ATOM 524 N N . MET A 1 71 ? -8.451 9.797 -5.133 1.00 96.62 71 MET A N 1
ATOM 525 C CA . MET A 1 71 ? -8.663 9.814 -3.687 1.00 96.62 71 MET A CA 1
ATOM 526 C C . MET A 1 71 ? -8.536 11.247 -3.141 1.00 96.62 71 MET A C 1
ATOM 528 O O . MET A 1 71 ? -7.559 11.554 -2.448 1.00 96.62 71 MET A O 1
ATOM 532 N N . PRO A 1 72 ? -9.482 12.162 -3.447 1.00 92.56 72 PRO A N 1
ATOM 533 C CA . PRO A 1 72 ? -9.461 13.508 -2.885 1.00 92.56 72 PRO A CA 1
ATOM 534 C C . PRO A 1 72 ? -9.409 13.455 -1.352 1.00 92.56 72 PRO A C 1
ATOM 536 O O . PRO A 1 72 ? -10.270 12.855 -0.713 1.00 92.56 72 PRO A O 1
ATOM 539 N N . GLY A 1 73 ? -8.389 14.083 -0.766 1.00 90.81 73 GLY A N 1
ATOM 540 C CA . GLY A 1 73 ? -8.133 14.046 0.679 1.00 90.81 73 GLY A CA 1
ATOM 541 C C . GLY A 1 73 ? -7.030 13.075 1.110 1.00 90.81 73 GLY A C 1
ATOM 542 O O . GLY A 1 73 ? -6.659 13.083 2.281 1.00 90.81 73 GLY A O 1
ATOM 543 N N . LEU A 1 74 ? -6.471 12.282 0.188 1.00 94.88 74 LEU A N 1
ATOM 544 C CA . LEU A 1 74 ? -5.263 11.499 0.433 1.00 94.88 74 LEU A CA 1
ATOM 545 C C . LEU A 1 74 ? -4.040 12.224 -0.139 1.00 94.88 74 LEU A C 1
ATOM 547 O O . LEU A 1 74 ? -3.961 12.507 -1.337 1.00 94.88 74 LEU A O 1
ATOM 551 N N . GLU A 1 75 ? -3.075 12.534 0.721 1.00 94.38 75 GLU A N 1
ATOM 552 C CA . GLU A 1 75 ? -1.826 13.166 0.300 1.00 94.38 75 GLU A CA 1
ATOM 553 C C . GLU A 1 75 ? -0.871 12.170 -0.373 1.00 94.38 75 GLU A C 1
ATOM 555 O O . GLU A 1 75 ? -0.931 10.962 -0.145 1.00 94.38 75 GLU A O 1
ATOM 560 N N . TRP A 1 76 ? 0.041 12.693 -1.200 1.00 95.88 76 TRP A N 1
ATOM 561 C CA . TRP A 1 76 ? 1.175 11.928 -1.718 1.00 95.88 76 TRP A CA 1
ATOM 562 C C . TRP A 1 76 ? 2.475 12.738 -1.589 1.00 95.88 76 TRP A C 1
ATOM 564 O O . TRP A 1 76 ? 2.526 13.842 -2.149 1.00 95.88 76 TRP A O 1
ATOM 574 N N . PRO A 1 77 ? 3.537 12.215 -0.945 1.00 96.19 77 PRO A N 1
ATOM 575 C CA . PRO A 1 77 ? 3.630 10.899 -0.297 1.00 96.19 77 PRO A CA 1
ATOM 576 C C . PRO A 1 77 ? 2.594 10.689 0.816 1.00 96.19 77 PRO A C 1
ATOM 578 O O . PRO A 1 77 ? 2.100 11.659 1.389 1.00 96.19 77 PRO A O 1
ATOM 581 N N . LEU A 1 78 ? 2.241 9.430 1.085 1.00 97.56 78 LEU A N 1
ATOM 582 C CA . LEU A 1 78 ? 1.266 9.088 2.124 1.00 97.56 78 LEU A CA 1
ATOM 583 C C . LEU A 1 78 ? 1.787 9.544 3.493 1.00 97.56 78 LEU A C 1
ATOM 585 O O . LEU A 1 78 ? 2.909 9.207 3.871 1.00 97.56 78 LEU A O 1
ATOM 589 N N . GLN A 1 79 ? 0.967 10.289 4.232 1.00 97.38 79 GLN A N 1
ATOM 590 C CA . GLN A 1 79 ? 1.305 10.758 5.575 1.00 97.38 79 GLN A CA 1
ATOM 591 C C . GLN A 1 79 ? 0.821 9.765 6.632 1.00 97.38 79 GLN A C 1
ATOM 593 O O . GLN A 1 79 ? -0.284 9.236 6.531 1.00 97.38 79 GLN A O 1
ATOM 598 N N . THR A 1 80 ? 1.635 9.530 7.659 1.00 97.81 80 THR A N 1
ATOM 599 C CA . THR A 1 80 ? 1.285 8.704 8.835 1.00 97.81 80 THR A CA 1
ATOM 600 C C . THR A 1 80 ? 1.345 9.491 10.139 1.00 97.81 80 THR A C 1
ATOM 602 O O . THR A 1 80 ? 1.064 8.955 11.211 1.00 97.81 80 THR A O 1
ATOM 605 N N . THR A 1 81 ? 1.722 10.765 10.063 1.00 96.56 81 THR A N 1
ATOM 606 C CA . THR A 1 81 ? 1.743 11.698 11.183 1.00 96.56 81 THR A CA 1
ATOM 607 C C . THR A 1 81 ? 1.154 13.038 10.760 1.00 96.56 81 THR A C 1
ATOM 609 O O . THR A 1 81 ? 1.082 13.352 9.573 1.00 96.56 81 THR A O 1
ATOM 612 N N . GLN A 1 82 ? 0.713 13.825 11.734 1.00 93.62 82 GLN A N 1
ATOM 613 C CA . GLN A 1 82 ? 0.271 15.202 11.539 1.00 93.62 82 GLN A CA 1
ATOM 614 C C . GLN A 1 82 ? 0.815 16.091 12.657 1.00 93.62 82 GLN A C 1
ATOM 616 O O . GLN A 1 82 ? 1.197 15.603 13.724 1.00 93.62 82 GLN A O 1
ATOM 621 N N . THR A 1 83 ? 0.834 17.402 12.424 1.00 92.31 83 THR A N 1
ATOM 622 C CA . THR A 1 83 ? 1.101 18.374 13.488 1.00 92.31 83 THR A CA 1
ATOM 623 C C . THR A 1 83 ? 0.016 18.270 14.553 1.00 92.31 83 THR A C 1
ATOM 625 O O . THR A 1 83 ? -1.169 18.173 14.224 1.00 92.31 83 THR A O 1
ATOM 628 N N . ASP A 1 84 ? 0.421 18.298 15.819 1.00 87.88 84 ASP A N 1
ATOM 629 C CA . ASP A 1 84 ? -0.516 18.366 16.932 1.00 87.88 84 ASP A CA 1
ATOM 630 C C . ASP A 1 84 ? -1.297 19.697 16.857 1.0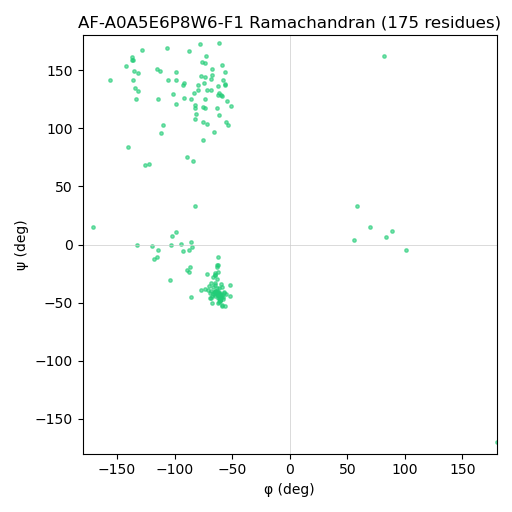0 87.88 84 ASP A C 1
ATOM 632 O O . ASP A 1 84 ? -0.678 20.770 16.904 1.00 87.88 84 ASP A O 1
ATOM 636 N N . PRO A 1 85 ? -2.633 19.662 16.685 1.00 83.50 85 PRO A N 1
ATOM 637 C CA . PRO A 1 85 ? -3.436 20.875 16.573 1.00 83.50 85 PRO A CA 1
ATOM 638 C C . PRO A 1 85 ? -3.422 21.707 17.861 1.00 83.50 85 PRO A C 1
ATOM 640 O O . PRO A 1 85 ? -3.551 22.929 17.782 1.00 83.50 85 PRO A O 1
ATOM 643 N N . ASP A 1 86 ? -3.207 21.075 19.016 1.00 86.19 86 ASP A N 1
ATOM 644 C CA . ASP A 1 86 ? -3.163 21.749 20.313 1.00 86.19 86 ASP A CA 1
ATOM 645 C C . ASP A 1 86 ? -1.753 22.279 20.631 1.00 86.19 86 ASP A C 1
ATOM 647 O O . ASP A 1 86 ? -1.592 23.202 21.435 1.00 86.19 86 ASP A O 1
ATOM 651 N N . PHE A 1 87 ? -0.719 21.750 19.963 1.00 85.12 87 PHE A N 1
ATOM 652 C CA . PHE A 1 87 ? 0.681 22.122 20.175 1.00 85.12 87 PHE A CA 1
ATOM 653 C C . PHE A 1 87 ? 1.467 22.203 18.862 1.00 85.12 87 PHE A C 1
ATOM 655 O O . PHE A 1 87 ? 2.230 21.308 18.505 1.00 85.12 87 PHE A O 1
ATOM 662 N N . SER A 1 88 ? 1.386 23.347 18.178 1.00 74.00 88 SER A N 1
ATOM 663 C CA . SER A 1 88 ? 2.035 23.556 16.869 1.00 74.00 88 SER A CA 1
ATOM 664 C C . SER A 1 88 ? 3.570 23.451 16.862 1.00 74.00 88 SER A C 1
ATOM 666 O O . SER A 1 88 ? 4.160 23.290 15.798 1.00 74.00 88 SER A O 1
ATOM 668 N N . PHE A 1 89 ? 4.224 23.536 18.026 1.00 79.19 89 PHE A N 1
ATOM 669 C CA . PHE A 1 89 ? 5.673 23.322 18.190 1.00 79.19 89 PHE A CA 1
ATOM 670 C C . PHE A 1 89 ? 6.016 21.941 18.782 1.00 79.19 89 PHE A C 1
ATOM 672 O O . PHE A 1 89 ? 7.167 21.687 19.139 1.00 79.19 89 PHE A O 1
ATOM 679 N N . GLY A 1 90 ? 5.018 21.070 18.938 1.00 78.31 90 GLY A N 1
ATOM 680 C CA . GLY A 1 90 ? 5.160 19.717 19.462 1.00 78.31 90 GLY A CA 1
ATOM 681 C C . GLY A 1 90 ? 5.720 18.727 18.439 1.00 78.31 90 GLY A C 1
ATOM 682 O O . GLY A 1 90 ? 5.886 19.028 17.257 1.00 78.31 90 GLY A O 1
ATOM 683 N N . SER A 1 91 ? 6.019 17.515 18.911 1.00 87.50 91 SER A N 1
ATOM 684 C CA . SER A 1 91 ? 6.373 16.404 18.020 1.00 87.50 91 SER A CA 1
ATOM 685 C C . SER A 1 91 ? 5.154 15.978 17.191 1.00 87.50 91 SER A C 1
ATOM 687 O O . SER A 1 91 ? 4.042 16.018 17.717 1.00 87.50 91 SER A O 1
ATOM 689 N N . PRO A 1 92 ? 5.332 15.539 15.930 1.00 92.00 92 PRO A N 1
ATOM 690 C CA . PRO A 1 92 ? 4.229 15.015 15.132 1.00 92.00 92 PRO A CA 1
ATOM 691 C C . PRO A 1 92 ? 3.529 13.853 15.842 1.00 92.00 92 PRO A C 1
ATOM 693 O O . PRO A 1 92 ? 4.189 12.967 16.390 1.00 92.00 92 PRO A O 1
ATOM 696 N N . ILE A 1 93 ? 2.199 13.837 15.791 1.00 94.75 93 ILE A N 1
ATOM 697 C CA . ILE A 1 93 ? 1.374 12.766 16.357 1.00 94.75 93 ILE A CA 1
ATOM 698 C C . ILE A 1 93 ? 0.952 11.782 15.257 1.00 94.75 93 ILE A C 1
ATOM 700 O O . ILE A 1 93 ? 0.783 12.202 14.109 1.00 94.75 93 ILE A O 1
ATOM 704 N N . PRO A 1 94 ? 0.776 10.481 15.557 1.00 97.25 94 PRO A N 1
ATOM 705 C CA . PRO A 1 94 ? 0.268 9.514 14.587 1.00 97.25 94 PRO A CA 1
ATOM 706 C C . PRO A 1 94 ? -1.102 9.917 14.045 1.00 97.25 94 PRO A C 1
ATOM 708 O O . PRO A 1 94 ? -1.963 10.370 14.798 1.00 97.25 94 PRO A O 1
ATOM 711 N N . MET A 1 95 ? -1.326 9.694 12.754 1.00 96.50 95 MET A N 1
ATOM 712 C CA . MET A 1 95 ? -2.605 9.980 12.109 1.00 96.50 95 MET A CA 1
ATOM 713 C C . MET A 1 95 ? -3.034 8.858 11.169 1.00 96.50 95 MET A C 1
ATOM 715 O O . MET A 1 95 ? -2.216 8.056 10.719 1.00 96.50 95 MET A O 1
ATOM 719 N N . ALA A 1 96 ? -4.332 8.815 10.886 1.00 97.88 96 ALA A N 1
ATOM 720 C CA . ALA A 1 96 ? -4.922 8.028 9.814 1.00 97.88 96 ALA A CA 1
ATOM 721 C C . ALA A 1 96 ? -5.967 8.887 9.085 1.00 97.88 96 ALA A C 1
ATOM 723 O O . ALA A 1 96 ? -6.704 9.626 9.746 1.00 97.88 96 ALA A O 1
ATOM 724 N N . PRO A 1 97 ? -6.078 8.779 7.750 1.00 97.81 97 PRO A N 1
ATOM 725 C CA . PRO A 1 97 ? -7.217 9.311 7.014 1.00 97.81 97 PRO A CA 1
ATOM 726 C C . PRO A 1 97 ? -8.544 8.661 7.438 1.00 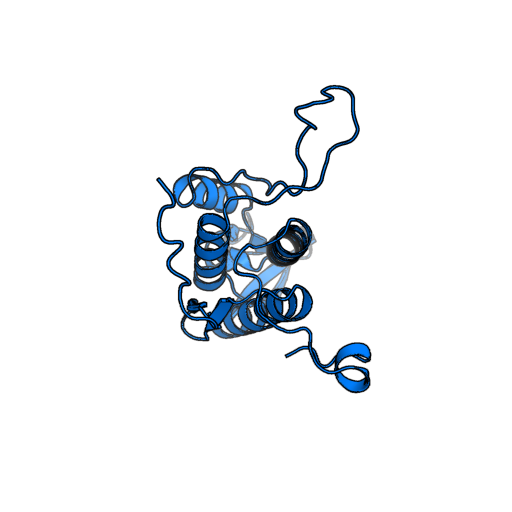97.81 97 PRO A C 1
ATOM 728 O O . PRO A 1 97 ? -8.588 7.681 8.187 1.00 97.81 97 PRO A O 1
ATOM 731 N N . ALA A 1 98 ? -9.656 9.180 6.912 1.00 97.94 98 ALA A N 1
ATOM 732 C CA . ALA A 1 98 ? -10.964 8.566 7.116 1.00 97.94 98 ALA A CA 1
ATOM 733 C C . ALA A 1 98 ? -10.962 7.103 6.640 1.00 97.94 98 ALA A C 1
ATOM 735 O O . ALA A 1 98 ? -10.460 6.790 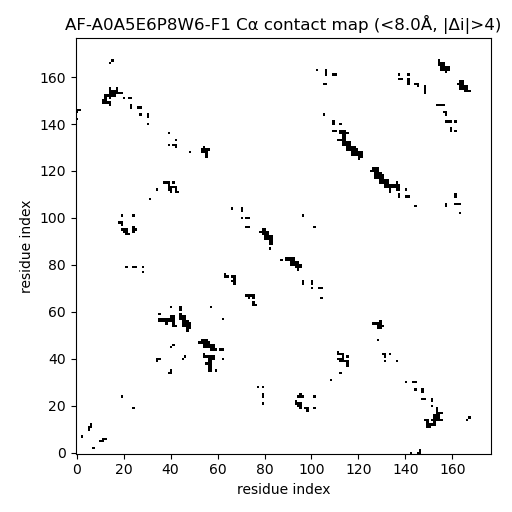5.564 1.00 97.94 98 ALA A O 1
ATOM 736 N N . THR A 1 99 ? -11.572 6.204 7.418 1.00 98.00 99 THR A N 1
ATOM 737 C CA . THR A 1 99 ? -11.530 4.759 7.135 1.00 98.00 99 THR A CA 1
ATOM 738 C C . THR A 1 99 ? -12.017 4.409 5.733 1.00 98.00 99 THR A C 1
ATOM 740 O O . THR A 1 99 ? -11.362 3.622 5.066 1.00 98.00 99 THR A O 1
ATOM 743 N N . LEU A 1 100 ? -13.107 5.015 5.252 1.00 97.62 100 LEU A N 1
ATOM 744 C CA . LEU A 1 100 ? -13.606 4.746 3.897 1.00 97.62 100 LEU A CA 1
ATOM 745 C C . LEU A 1 100 ? -12.575 5.110 2.817 1.00 97.62 100 LEU A C 1
ATOM 747 O O . LEU A 1 100 ? -12.340 4.306 1.929 1.00 97.62 100 LEU A O 1
ATOM 751 N N . LEU A 1 101 ? -11.878 6.241 2.967 1.00 98.56 101 LEU A N 1
ATOM 752 C CA . LEU A 1 101 ? -10.817 6.657 2.045 1.00 98.56 101 LEU A CA 1
ATOM 753 C C . LEU A 1 101 ? -9.639 5.671 2.037 1.00 98.56 101 LEU A C 1
ATOM 755 O O . LEU A 1 101 ? -9.056 5.403 0.991 1.00 98.56 101 LEU A O 1
ATOM 759 N N . ILE A 1 102 ? -9.294 5.107 3.200 1.00 98.75 102 ILE A N 1
ATOM 760 C CA . ILE A 1 102 ? -8.267 4.061 3.296 1.00 98.75 102 ILE A CA 1
ATOM 761 C C . ILE A 1 102 ? -8.727 2.783 2.583 1.00 98.75 102 ILE A C 1
ATOM 763 O O . ILE A 1 102 ? -7.923 2.147 1.906 1.00 98.75 102 ILE A O 1
ATOM 767 N N . LEU A 1 103 ? -9.997 2.397 2.724 1.00 98.69 103 LEU A N 1
ATOM 768 C CA . LEU A 1 103 ? -10.538 1.204 2.069 1.00 98.69 103 LEU A CA 1
ATOM 769 C C . LEU A 1 103 ? -10.589 1.369 0.545 1.00 98.69 103 LEU A C 1
ATOM 771 O O . LEU A 1 103 ? -10.119 0.478 -0.159 1.00 98.69 103 LEU A O 1
ATOM 775 N N . ASP A 1 104 ? -11.041 2.523 0.050 1.00 98.69 104 ASP A N 1
ATOM 776 C CA . ASP A 1 104 ? -11.004 2.859 -1.380 1.00 98.69 104 ASP A CA 1
ATOM 777 C C . ASP A 1 104 ? -9.564 2.791 -1.918 1.00 98.69 104 ASP A C 1
ATOM 779 O O . ASP A 1 104 ? -9.297 2.248 -2.993 1.00 98.69 104 ASP A O 1
ATOM 783 N N . PHE A 1 105 ? -8.603 3.297 -1.139 1.00 98.75 105 PHE A N 1
ATOM 784 C CA . PHE A 1 105 ? -7.188 3.229 -1.485 1.00 98.75 105 PHE A CA 1
ATOM 785 C C . PHE A 1 105 ? -6.651 1.791 -1.526 1.00 98.75 105 PHE A C 1
ATOM 787 O O . PHE A 1 105 ? -5.900 1.453 -2.440 1.00 98.75 105 PHE A O 1
ATOM 794 N N . VAL A 1 106 ? -7.048 0.926 -0.588 1.00 98.88 106 VAL A N 1
ATOM 795 C CA . VAL A 1 106 ? -6.682 -0.499 -0.589 1.00 98.88 106 VAL A CA 1
ATOM 796 C C . VAL A 1 106 ? -7.202 -1.204 -1.846 1.00 98.88 106 VAL A C 1
ATOM 798 O O . VAL A 1 106 ? -6.426 -1.889 -2.513 1.00 98.88 106 VAL A O 1
ATOM 801 N N . GLU A 1 107 ? -8.471 -1.008 -2.219 1.00 98.88 107 GLU A N 1
ATOM 802 C CA . GLU A 1 107 ? -9.025 -1.583 -3.457 1.00 98.88 107 GLU A CA 1
ATOM 803 C C . GLU A 1 107 ? -8.288 -1.063 -4.699 1.00 98.88 107 GLU A C 1
ATOM 805 O O . GLU A 1 107 ? -7.931 -1.831 -5.597 1.00 98.88 107 GLU A O 1
ATOM 810 N N . TYR A 1 108 ? -7.993 0.240 -4.730 1.00 98.75 108 TYR A N 1
ATOM 811 C CA . TYR A 1 108 ? -7.232 0.850 -5.814 1.00 98.75 108 TYR A CA 1
ATOM 812 C C . TYR A 1 108 ? -5.832 0.241 -5.948 1.00 98.75 108 TYR A C 1
ATOM 814 O O . TYR A 1 108 ? -5.435 -0.122 -7.056 1.00 98.75 108 TYR A O 1
ATOM 822 N N . VAL A 1 109 ? -5.093 0.087 -4.843 1.00 98.81 109 VAL A N 1
ATOM 823 C CA . VAL A 1 109 ? -3.756 -0.524 -4.859 1.00 98.81 109 VAL A CA 1
ATOM 824 C C . VAL A 1 109 ? -3.830 -1.955 -5.380 1.00 98.81 109 VAL A C 1
ATOM 826 O O . VAL A 1 109 ? -3.067 -2.299 -6.282 1.00 98.81 109 VAL A O 1
ATOM 829 N N . HIS A 1 110 ? -4.784 -2.760 -4.906 1.00 98.81 110 HIS A N 1
ATOM 830 C CA . HIS A 1 110 ? -5.001 -4.111 -5.426 1.00 98.81 110 HIS A CA 1
ATOM 831 C C . HIS A 1 110 ? -5.263 -4.105 -6.944 1.00 98.81 110 HIS A C 1
ATOM 833 O O . HIS A 1 110 ? -4.725 -4.922 -7.688 1.00 98.81 110 HIS A O 1
ATOM 839 N N . ALA A 1 111 ? -6.042 -3.154 -7.458 1.00 98.62 111 ALA A N 1
ATOM 840 C CA . ALA A 1 111 ? -6.337 -3.081 -8.887 1.00 98.62 111 ALA A CA 1
ATOM 841 C C . ALA A 1 111 ? -5.104 -2.788 -9.769 1.00 98.62 111 ALA A C 1
ATOM 843 O O . ALA A 1 111 ? -5.115 -3.117 -10.959 1.00 98.62 111 ALA A O 1
ATOM 844 N N . VAL A 1 112 ? -4.054 -2.163 -9.225 1.00 98.44 112 VAL A N 1
ATOM 845 C CA . VAL A 1 112 ? -2.905 -1.671 -10.012 1.00 98.44 112 VAL A CA 1
ATOM 846 C C . VAL A 1 112 ? -1.564 -2.314 -9.667 1.00 98.44 112 VAL A C 1
ATOM 848 O O . VAL A 1 112 ? -0.613 -2.142 -10.430 1.00 98.44 112 VAL A O 1
ATOM 851 N N . VAL A 1 113 ? -1.475 -3.044 -8.556 1.00 98.75 113 VAL A N 1
ATOM 852 C CA . VAL A 1 113 ? -0.256 -3.738 -8.132 1.00 98.75 113 VAL A CA 1
ATOM 853 C C . VAL A 1 113 ? 0.011 -4.974 -8.992 1.00 98.75 113 VAL A C 1
ATOM 855 O O . VAL A 1 113 ? -0.899 -5.689 -9.410 1.00 98.75 113 VAL A O 1
ATOM 858 N N . ALA A 1 114 ? 1.286 -5.235 -9.247 1.00 98.62 114 ALA A N 1
ATOM 859 C CA . ALA A 1 114 ? 1.779 -6.442 -9.879 1.00 98.62 114 ALA A CA 1
ATOM 860 C C . ALA A 1 114 ? 3.099 -6.864 -9.233 1.00 98.62 114 ALA A C 1
ATOM 862 O O . ALA A 1 114 ? 3.852 -6.036 -8.727 1.00 98.62 114 ALA A O 1
ATOM 863 N N . LYS A 1 115 ? 3.416 -8.157 -9.282 1.00 98.56 115 LYS A N 1
ATOM 864 C CA . LYS A 1 115 ? 4.700 -8.663 -8.813 1.00 98.56 115 LYS A CA 1
ATOM 865 C C . LYS A 1 115 ? 5.755 -8.488 -9.905 1.00 98.56 115 LYS A C 1
ATOM 867 O O . LYS A 1 115 ? 5.602 -9.081 -10.980 1.00 98.56 115 LYS A O 1
ATOM 872 N N . PRO A 1 116 ? 6.810 -7.695 -9.672 1.00 98.19 116 PRO A N 1
ATOM 873 C CA . PRO A 1 116 ? 7.881 -7.536 -10.636 1.00 98.19 116 PRO A CA 1
ATOM 874 C C . PRO A 1 116 ? 8.811 -8.754 -10.614 1.00 98.19 116 PRO A C 1
ATOM 876 O O . PRO A 1 116 ? 9.100 -9.322 -9.561 1.00 98.19 116 PRO A O 1
ATOM 879 N N . PHE A 1 117 ? 9.337 -9.130 -11.776 1.00 98.00 117 PHE A N 1
ATOM 880 C CA . PHE A 1 117 ? 10.413 -10.112 -11.904 1.00 98.00 117 PHE A CA 1
ATOM 881 C C . PHE A 1 117 ? 11.470 -9.620 -12.889 1.00 98.00 117 PHE A C 1
ATOM 883 O O . PHE A 1 117 ? 11.173 -8.897 -13.838 1.00 98.00 117 PHE A O 1
ATOM 890 N N . VAL A 1 118 ? 12.727 -10.006 -12.671 1.00 97.38 118 VAL A N 1
ATOM 891 C CA . VAL A 1 118 ? 13.833 -9.580 -13.534 1.00 97.38 118 VAL A CA 1
ATOM 892 C C . VAL A 1 118 ? 13.790 -10.362 -14.843 1.00 97.38 118 VAL A C 1
ATOM 894 O O . VAL A 1 118 ? 13.953 -11.578 -14.850 1.00 97.38 118 VAL A O 1
ATOM 897 N N . VAL A 1 119 ? 13.615 -9.651 -15.956 1.00 96.62 119 VAL A N 1
ATOM 898 C CA . VAL A 1 119 ? 13.714 -10.216 -17.310 1.00 96.62 119 VAL A CA 1
ATOM 899 C C . VAL A 1 119 ? 15.165 -10.209 -17.779 1.00 96.62 119 VAL A C 1
ATOM 901 O O . VAL A 1 119 ? 15.649 -11.186 -18.345 1.00 96.62 119 VAL A O 1
ATOM 904 N N . LYS A 1 120 ? 15.869 -9.092 -17.564 1.00 94.38 120 LYS A N 1
ATOM 905 C CA . LYS A 1 120 ? 17.252 -8.903 -18.013 1.00 94.38 120 LYS A CA 1
ATOM 906 C C . LYS A 1 120 ? 17.965 -7.855 -17.163 1.00 94.38 120 LYS A C 1
ATOM 908 O O . LYS A 1 120 ? 17.391 -6.813 -16.859 1.00 94.38 120 LYS A O 1
ATOM 913 N N . ARG 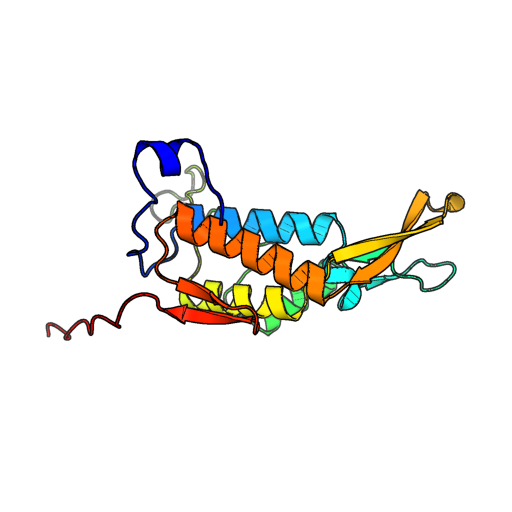A 1 121 ? 19.243 -8.086 -16.857 1.00 94.50 121 ARG A N 1
ATOM 914 C CA . ARG A 1 121 ? 20.138 -7.059 -16.308 1.00 94.50 121 ARG A CA 1
ATOM 915 C C . ARG A 1 121 ? 20.653 -6.143 -17.423 1.00 94.50 121 ARG A C 1
ATOM 917 O O . ARG A 1 121 ? 21.105 -6.633 -18.458 1.00 94.50 121 ARG A O 1
ATOM 924 N N . HIS A 1 122 ? 20.598 -4.831 -17.213 1.00 91.38 122 HIS A N 1
ATOM 925 C CA . HIS A 1 122 ? 21.209 -3.840 -18.092 1.00 91.38 122 HIS A CA 1
ATOM 926 C C . HIS A 1 122 ? 22.386 -3.162 -17.381 1.00 91.38 122 HIS A C 1
ATOM 928 O O . HIS A 1 122 ? 22.204 -2.215 -16.620 1.00 91.38 122 HIS A O 1
ATOM 934 N N . ASP A 1 123 ? 23.600 -3.660 -17.627 1.00 91.12 123 ASP A N 1
ATOM 935 C CA . ASP A 1 123 ? 24.795 -3.244 -16.878 1.00 91.12 123 ASP A CA 1
ATOM 936 C C . ASP A 1 123 ? 25.199 -1.788 -17.126 1.00 91.12 123 ASP A C 1
ATOM 938 O O . ASP A 1 123 ? 25.588 -1.105 -16.183 1.00 91.12 123 ASP A O 1
ATOM 942 N N . TYR A 1 124 ? 25.050 -1.288 -18.359 1.00 90.38 124 TYR A N 1
ATOM 943 C CA . TYR A 1 124 ? 25.436 0.081 -18.724 1.00 90.38 124 TYR A CA 1
ATOM 944 C C . TYR A 1 124 ? 24.706 1.148 -17.889 1.00 90.38 124 TYR A C 1
ATOM 946 O O . TYR A 1 124 ? 25.340 2.068 -17.381 1.00 90.38 124 TYR A O 1
ATOM 954 N N . HIS A 1 125 ? 23.394 0.987 -17.682 1.00 87.62 125 HIS A N 1
ATOM 955 C CA . HIS A 1 125 ? 22.591 1.862 -16.808 1.00 87.62 125 HIS A CA 1
ATOM 956 C C . HIS A 1 125 ? 22.439 1.330 -15.375 1.00 87.62 125 HIS A C 1
ATOM 958 O O . HIS A 1 125 ? 21.804 1.963 -14.536 1.00 87.62 125 HIS A O 1
ATOM 964 N N . ASN A 1 126 ? 23.040 0.176 -15.073 1.00 91.12 126 ASN A N 1
ATOM 965 C CA . ASN A 1 126 ? 23.044 -0.452 -13.755 1.00 91.12 126 ASN A CA 1
ATOM 966 C C . ASN A 1 126 ? 21.642 -0.769 -13.176 1.00 91.12 126 ASN A C 1
ATOM 968 O O . ASN A 1 126 ? 21.458 -0.773 -11.954 1.00 91.12 126 ASN A O 1
ATOM 972 N N . HIS A 1 127 ? 20.659 -1.113 -14.020 1.00 94.25 127 HIS A N 1
ATOM 973 C CA . HIS A 1 127 ? 19.295 -1.481 -13.596 1.00 94.25 127 HIS A CA 1
ATOM 974 C C . HIS A 1 127 ? 18.809 -2.814 -14.184 1.00 94.25 127 HIS A C 1
ATOM 976 O O . HIS A 1 127 ? 19.414 -3.390 -15.087 1.00 94.25 127 HIS A O 1
ATOM 982 N N . ASN A 1 128 ? 17.700 -3.329 -13.649 1.00 95.62 128 ASN A N 1
ATOM 983 C CA . ASN A 1 128 ? 17.035 -4.536 -14.144 1.00 95.62 128 ASN A CA 1
ATOM 984 C C . ASN A 1 128 ? 15.819 -4.151 -14.980 1.00 95.62 128 ASN A C 1
ATOM 986 O O . ASN A 1 128 ? 14.978 -3.396 -14.512 1.00 95.62 128 ASN A O 1
ATOM 990 N N . HIS A 1 129 ? 15.693 -4.698 -16.184 1.00 96.88 129 HIS A N 1
ATOM 991 C CA . HIS A 1 129 ? 14.422 -4.679 -16.898 1.00 96.88 129 HIS A CA 1
ATOM 992 C C . HIS A 1 129 ? 13.462 -5.649 -16.219 1.00 96.88 129 HIS A C 1
ATOM 994 O O . HIS A 1 129 ? 13.832 -6.790 -15.915 1.00 96.88 129 HIS A O 1
ATOM 1000 N N . LEU A 1 130 ? 12.243 -5.183 -15.988 1.00 97.88 130 LEU A N 1
ATOM 1001 C CA . LEU A 1 130 ? 11.215 -5.890 -15.250 1.00 97.88 130 LEU A CA 1
ATOM 1002 C C . LEU A 1 130 ? 10.139 -6.426 -16.195 1.00 97.88 130 LEU A C 1
ATOM 1004 O O . LEU A 1 130 ? 9.751 -5.786 -17.168 1.00 97.88 130 LEU A O 1
ATOM 1008 N N . GLY A 1 131 ? 9.662 -7.622 -15.883 1.00 98.00 131 GLY A N 1
ATOM 1009 C CA . GLY A 1 131 ? 8.359 -8.127 -16.290 1.00 98.00 131 GLY A CA 1
ATOM 1010 C C . GLY A 1 131 ? 7.429 -8.123 -15.081 1.00 98.00 131 GLY A C 1
ATOM 1011 O O . GLY A 1 131 ? 7.883 -7.930 -13.952 1.00 98.00 131 GLY A O 1
ATOM 1012 N N . PHE A 1 132 ? 6.132 -8.333 -15.303 1.00 98.50 132 PHE A N 1
ATOM 1013 C CA . PHE A 1 132 ? 5.130 -8.225 -14.244 1.00 98.50 132 PHE A CA 1
ATOM 1014 C C . PHE A 1 132 ? 4.151 -9.395 -14.267 1.00 98.50 132 PHE A C 1
ATOM 1016 O O . PHE A 1 132 ? 3.634 -9.753 -15.325 1.00 98.50 132 PHE A O 1
ATOM 1023 N N . ASN A 1 133 ? 3.866 -9.956 -13.093 1.00 98.50 133 ASN A N 1
ATOM 1024 C CA . ASN A 1 133 ? 2.748 -10.865 -12.869 1.00 98.50 133 ASN A CA 1
ATOM 1025 C C . ASN A 1 133 ? 1.698 -10.159 -12.002 1.00 98.50 133 ASN A C 1
ATOM 1027 O O . ASN A 1 133 ? 1.873 -10.010 -10.791 1.00 98.50 133 ASN A O 1
ATOM 1031 N N . GLN A 1 134 ? 0.613 -9.701 -12.629 1.00 98.12 134 GLN A N 1
ATOM 1032 C CA . GLN A 1 134 ? -0.432 -8.958 -11.926 1.00 98.12 134 GLN A CA 1
ATOM 1033 C C . GLN A 1 134 ? -1.180 -9.830 -10.911 1.00 98.12 134 GLN A C 1
ATOM 1035 O O . GLN A 1 134 ? -1.374 -9.398 -9.781 1.00 98.12 134 GLN A O 1
ATOM 1040 N N . GLY A 1 135 ? -1.523 -11.070 -11.274 1.00 98.50 135 GLY A N 1
ATOM 1041 C CA . GLY A 1 135 ? -2.263 -11.974 -10.390 1.00 98.50 135 GLY A CA 1
ATOM 1042 C C . GLY A 1 135 ? -1.482 -12.346 -9.127 1.00 98.50 135 GLY A C 1
ATOM 1043 O O . GLY A 1 135 ? -2.046 -12.341 -8.036 1.00 98.50 135 GLY A O 1
ATOM 1044 N N . GLU A 1 136 ? -0.174 -12.605 -9.246 1.00 98.50 136 GLU A N 1
ATOM 1045 C CA . GLU A 1 136 ? 0.674 -12.842 -8.066 1.00 98.50 136 GLU A CA 1
ATOM 1046 C C . GLU A 1 136 ? 0.789 -11.594 -7.183 1.00 98.50 136 GLU A C 1
ATOM 1048 O O . GLU A 1 136 ? 0.664 -11.709 -5.969 1.00 98.50 136 GLU A O 1
ATOM 1053 N N . GLY A 1 137 ? 0.967 -10.405 -7.770 1.00 98.62 137 GLY A N 1
ATOM 1054 C CA . GLY A 1 137 ? 1.054 -9.163 -6.991 1.00 98.62 137 GLY A CA 1
ATOM 1055 C C . GLY A 1 137 ? -0.243 -8.831 -6.255 1.00 98.62 137 GLY A C 1
ATOM 1056 O O . GLY A 1 137 ? -0.214 -8.416 -5.102 1.00 98.62 137 GLY A O 1
ATOM 1057 N N . GLN A 1 138 ? -1.384 -9.062 -6.904 1.00 98.75 138 GLN A N 1
ATOM 1058 C CA . GLN A 1 138 ? -2.714 -8.921 -6.311 1.00 98.75 138 GLN A CA 1
ATOM 1059 C C . GLN A 1 138 ? -2.913 -9.854 -5.121 1.00 98.75 138 GLN A C 1
ATOM 1061 O O . GLN A 1 138 ? -3.325 -9.418 -4.046 1.00 98.75 138 GLN A O 1
ATOM 1066 N N . PHE A 1 139 ? -2.557 -11.127 -5.296 1.00 98.62 139 PHE A N 1
ATOM 1067 C CA . PHE A 1 139 ? -2.637 -12.123 -4.237 1.00 98.62 139 PHE A CA 1
ATOM 1068 C C . PHE A 1 139 ? -1.727 -11.784 -3.047 1.00 98.62 139 PHE A C 1
ATOM 1070 O O . PHE A 1 139 ? -2.180 -11.849 -1.903 1.00 98.62 139 PHE A O 1
ATOM 1077 N N . GLU A 1 140 ? -0.470 -11.405 -3.303 1.00 98.50 140 GLU A N 1
ATOM 1078 C CA . GLU A 1 140 ? 0.489 -11.018 -2.259 1.00 98.50 140 GLU A CA 1
ATOM 1079 C C . GLU A 1 140 ? -0.006 -9.784 -1.493 1.00 98.50 140 GLU A C 1
ATOM 1081 O O . GLU A 1 140 ? -0.139 -9.835 -0.270 1.00 98.50 140 GLU A O 1
ATOM 1086 N N . PHE A 1 141 ? -0.418 -8.724 -2.196 1.00 98.69 141 PHE A N 1
ATOM 1087 C CA . PHE A 1 141 ? -0.947 -7.515 -1.562 1.00 98.69 141 PHE A CA 1
ATOM 1088 C C . PHE A 1 141 ? -2.204 -7.790 -0.725 1.00 98.69 141 PHE A C 1
ATOM 1090 O O . PHE A 1 141 ? -2.312 -7.314 0.407 1.00 98.69 141 PHE A O 1
ATOM 1097 N N . MET A 1 142 ? -3.141 -8.593 -1.243 1.00 98.69 142 MET A N 1
ATOM 1098 C CA . MET A 1 142 ? -4.326 -9.024 -0.498 1.00 98.69 142 MET A CA 1
ATOM 1099 C C . MET A 1 142 ? -3.939 -9.755 0.794 1.00 98.69 142 MET A C 1
ATOM 1101 O O . MET A 1 142 ? -4.495 -9.472 1.859 1.00 98.69 142 MET A O 1
ATOM 1105 N N . ALA A 1 143 ? -2.993 -10.694 0.718 1.00 98.25 143 ALA A N 1
ATOM 1106 C CA . ALA A 1 143 ? -2.535 -11.453 1.876 1.00 98.25 143 ALA A CA 1
ATOM 1107 C C . ALA A 1 143 ? -1.849 -10.557 2.924 1.00 98.25 143 ALA A C 1
ATOM 1109 O O . ALA A 1 143 ? -2.091 -10.726 4.126 1.00 98.25 143 ALA A O 1
ATOM 1110 N N . ASP A 1 144 ? -1.045 -9.593 2.480 1.00 98.38 144 ASP A N 1
ATOM 1111 C CA . ASP A 1 144 ? -0.328 -8.654 3.340 1.00 98.38 144 ASP A CA 1
ATOM 1112 C C . ASP A 1 144 ? -1.290 -7.694 4.054 1.00 98.38 144 ASP A C 1
ATOM 1114 O O . ASP A 1 144 ? -1.266 -7.579 5.283 1.00 98.38 144 ASP A O 1
ATOM 1118 N N . VAL A 1 145 ? -2.204 -7.057 3.313 1.00 98.56 145 VAL A N 1
ATOM 1119 C CA . VAL A 1 145 ? -3.198 -6.136 3.887 1.00 98.56 145 VAL A CA 1
ATOM 1120 C C . VAL A 1 145 ? -4.118 -6.854 4.864 1.00 98.56 145 VAL A C 1
ATOM 1122 O O . VAL A 1 145 ? -4.352 -6.357 5.965 1.00 98.56 145 VAL A O 1
ATOM 1125 N N . ASN A 1 146 ? -4.598 -8.052 4.523 1.00 98.25 146 ASN A N 1
ATOM 1126 C CA . ASN A 1 146 ? -5.427 -8.824 5.446 1.00 98.25 146 ASN A CA 1
ATOM 1127 C C . ASN A 1 146 ? -4.659 -9.261 6.698 1.00 98.25 146 ASN A C 1
ATOM 1129 O O . ASN A 1 146 ? -5.269 -9.429 7.755 1.00 98.25 146 ASN A O 1
ATOM 1133 N N . SER A 1 147 ? -3.333 -9.403 6.619 1.00 97.31 147 SER A N 1
ATOM 1134 C CA . SER A 1 147 ? -2.500 -9.639 7.801 1.00 97.31 147 SER A CA 1
ATOM 1135 C C . SER A 1 147 ? -2.440 -8.395 8.692 1.00 97.31 147 SER A C 1
ATOM 1137 O O . SER A 1 147 ? -2.607 -8.526 9.904 1.00 97.31 147 SER A O 1
ATOM 1139 N N . VAL A 1 148 ? -2.313 -7.190 8.120 1.00 98.12 148 VAL A N 1
ATOM 1140 C CA . VAL A 1 148 ? -2.441 -5.928 8.878 1.00 98.12 148 VAL A CA 1
ATOM 1141 C C . VAL A 1 148 ? -3.828 -5.821 9.512 1.00 98.12 148 VAL A C 1
ATOM 1143 O O . VAL A 1 148 ? -3.935 -5.573 10.711 1.00 98.12 148 VAL A O 1
ATOM 1146 N N . PHE A 1 149 ? -4.894 -6.076 8.749 1.00 97.88 149 PHE A N 1
ATOM 1147 C CA . PHE A 1 149 ? -6.257 -6.020 9.271 1.00 97.88 149 PHE A CA 1
ATOM 1148 C C . PHE A 1 149 ? -6.483 -6.999 10.421 1.00 97.88 149 PHE A C 1
ATOM 1150 O O . PHE A 1 149 ? -7.007 -6.603 11.459 1.00 97.88 149 PHE A O 1
ATOM 1157 N N . ALA A 1 150 ? -6.045 -8.251 10.281 1.00 96.00 150 ALA A N 1
ATOM 1158 C CA . ALA A 1 150 ? -6.163 -9.242 11.342 1.00 96.00 150 ALA A CA 1
ATOM 1159 C C . ALA A 1 150 ? -5.383 -8.828 12.597 1.00 96.00 150 ALA A C 1
ATOM 1161 O O . ALA A 1 150 ? -5.923 -8.871 13.699 1.00 96.00 150 ALA A O 1
ATOM 1162 N N . ARG A 1 151 ? -4.136 -8.369 12.440 1.00 95.31 151 ARG A N 1
ATOM 1163 C CA . ARG A 1 151 ? -3.265 -8.006 13.568 1.00 95.31 151 ARG A CA 1
ATOM 1164 C C . ARG A 1 151 ? -3.673 -6.724 14.282 1.00 95.31 151 ARG A C 1
ATOM 1166 O O . ARG A 1 151 ? -3.367 -6.579 15.463 1.00 95.31 151 ARG A O 1
ATOM 1173 N N . CYS A 1 152 ? -4.359 -5.824 13.590 1.00 96.69 152 CYS A N 1
ATOM 1174 C CA . CYS A 1 152 ? -4.860 -4.576 14.151 1.00 96.69 152 CYS A CA 1
ATOM 1175 C C . CYS A 1 152 ? -6.346 -4.632 14.537 1.00 96.69 152 CYS A C 1
ATOM 1177 O O . CYS A 1 152 ? -6.913 -3.579 14.800 1.00 96.69 152 CYS A O 1
ATOM 1179 N N . GLY A 1 153 ? -6.982 -5.812 14.540 1.00 96.31 153 GLY A N 1
ATOM 1180 C CA . GLY A 1 153 ? -8.388 -5.957 14.938 1.00 96.31 153 GLY A CA 1
ATOM 1181 C C . GLY A 1 153 ? -9.397 -5.351 13.957 1.00 96.31 153 GLY A C 1
ATOM 1182 O O . GLY A 1 153 ? -10.569 -5.202 14.292 1.00 96.31 153 GLY A O 1
ATOM 1183 N N . VAL A 1 154 ? -8.986 -5.033 12.729 1.00 97.94 154 VAL A N 1
ATOM 1184 C CA . VAL A 1 154 ? -9.813 -4.343 11.734 1.00 97.94 154 VAL A CA 1
ATOM 1185 C C . VAL A 1 154 ? -10.876 -5.285 11.156 1.00 97.94 154 VAL A C 1
ATOM 1187 O O . VAL A 1 154 ? -10.569 -6.342 10.595 1.00 97.94 154 VAL A O 1
ATOM 1190 N N . ALA A 1 155 ? -12.138 -4.863 11.245 1.00 97.31 155 ALA A N 1
ATOM 1191 C CA . ALA A 1 155 ? -13.342 -5.604 10.857 1.00 97.31 155 ALA A CA 1
ATOM 1192 C C . ALA A 1 155 ? -13.678 -5.533 9.349 1.00 97.31 155 ALA A C 1
ATOM 1194 O O . ALA A 1 155 ? -14.852 -5.545 8.963 1.00 97.31 155 ALA A O 1
ATOM 1195 N N . TYR A 1 156 ? -12.656 -5.460 8.497 1.00 98.25 156 TYR A N 1
ATOM 1196 C CA . TYR A 1 156 ? -12.776 -5.448 7.035 1.00 98.25 156 TYR A CA 1
ATOM 1197 C C . TYR A 1 156 ? -11.815 -6.446 6.423 1.00 98.25 156 TYR A C 1
ATOM 1199 O O . TYR A 1 156 ? -10.727 -6.611 6.959 1.00 98.25 156 TYR A O 1
ATOM 1207 N N . GLU A 1 157 ? -12.175 -7.052 5.298 1.00 98.25 157 GLU A N 1
ATOM 1208 C CA . GLU A 1 157 ? -11.344 -8.012 4.572 1.00 98.25 157 GLU A CA 1
ATOM 1209 C C . GLU A 1 157 ? -11.298 -7.676 3.086 1.00 98.25 157 GLU A C 1
ATOM 1211 O O . GLU A 1 157 ? -12.343 -7.448 2.486 1.00 98.25 157 GLU A O 1
ATOM 1216 N N . LEU A 1 158 ? -10.098 -7.657 2.503 1.00 98.69 158 LEU A N 1
ATOM 1217 C CA . LEU A 1 158 ? -9.911 -7.562 1.059 1.00 98.69 158 LEU A CA 1
ATOM 1218 C C . LEU A 1 158 ? -10.059 -8.960 0.450 1.00 98.69 158 LEU A C 1
ATOM 1220 O O . LEU A 1 158 ? -9.317 -9.873 0.810 1.00 98.69 158 LEU A O 1
ATOM 1224 N N . GLN A 1 159 ? -11.017 -9.135 -0.450 1.00 98.50 159 GLN A N 1
ATOM 1225 C CA . GLN A 1 159 ? -11.262 -10.399 -1.136 1.00 98.50 159 GLN A CA 1
ATOM 1226 C C . GLN A 1 159 ? -10.404 -10.534 -2.397 1.00 98.50 159 GLN A C 1
ATOM 1228 O O . GLN A 1 159 ? -9.843 -9.569 -2.911 1.00 98.50 159 GLN A O 1
ATOM 1233 N N . SER A 1 160 ? -10.341 -11.755 -2.929 1.00 97.12 160 SER A N 1
ATOM 1234 C CA . SER A 1 160 ? -9.567 -12.096 -4.130 1.00 97.12 160 SER A CA 1
ATOM 1235 C C . SER A 1 160 ? -10.022 -11.384 -5.404 1.00 97.12 160 SER A C 1
ATOM 1237 O O . SER A 1 160 ? -9.277 -11.341 -6.377 1.00 97.12 160 SER A O 1
ATOM 1239 N N . ASP A 1 161 ? -11.249 -10.860 -5.431 1.00 97.56 161 ASP A N 1
ATOM 1240 C CA . ASP A 1 161 ? -11.756 -10.040 -6.536 1.00 97.56 161 ASP A CA 1
ATOM 1241 C C . ASP A 1 161 ? -11.383 -8.552 -6.388 1.00 97.56 161 ASP A C 1
ATOM 1243 O O . ASP A 1 161 ? -11.753 -7.731 -7.227 1.00 97.56 161 ASP A O 1
ATOM 1247 N N . GLY A 1 162 ? -10.633 -8.207 -5.338 1.00 98.06 162 GLY A N 1
ATOM 1248 C CA . GLY A 1 162 ? -10.201 -6.854 -5.027 1.00 98.06 162 GLY A CA 1
ATOM 1249 C C . GLY A 1 162 ? -11.215 -6.018 -4.261 1.00 98.06 162 GLY A C 1
ATOM 1250 O O . GLY A 1 162 ? -10.958 -4.832 -4.075 1.00 98.06 162 GLY A O 1
ATOM 1251 N N . ARG A 1 163 ? -12.339 -6.595 -3.819 1.00 98.56 163 ARG A N 1
ATOM 1252 C CA . ARG A 1 163 ? -13.357 -5.873 -3.049 1.00 98.56 163 ARG A CA 1
ATOM 1253 C C . ARG A 1 163 ? -13.139 -6.014 -1.555 1.00 98.56 163 ARG A C 1
ATOM 1255 O O . ARG A 1 163 ? -12.895 -7.108 -1.047 1.00 98.56 163 ARG A O 1
ATOM 1262 N N . VAL A 1 164 ? -13.298 -4.916 -0.832 1.00 98.50 164 VAL A N 1
ATOM 1263 C CA . VAL A 1 164 ? -13.352 -4.919 0.621 1.00 98.50 164 VAL A CA 1
ATOM 1264 C C . VAL A 1 164 ? -14.766 -5.260 1.082 1.00 98.50 164 VAL A C 1
ATOM 1266 O O . VAL A 1 164 ? -15.751 -4.638 0.686 1.00 98.50 164 VAL A O 1
ATOM 1269 N N . VAL A 1 165 ? -14.870 -6.216 2.000 1.00 97.69 165 VAL A N 1
ATOM 1270 C CA . VAL A 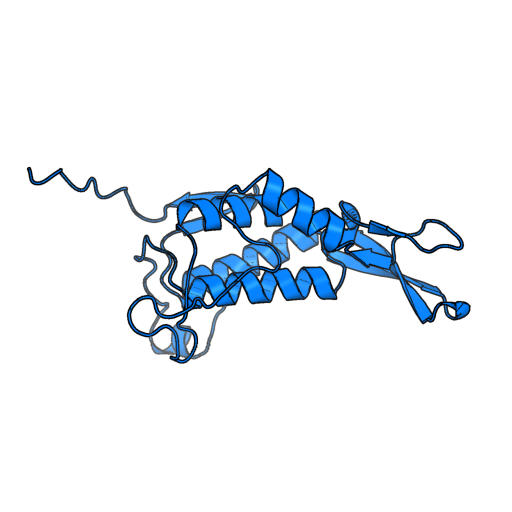1 165 ? -16.118 -6.565 2.684 1.00 97.69 165 VAL A CA 1
ATOM 1271 C C . VAL A 1 165 ? -16.036 -6.268 4.174 1.00 97.69 165 VAL A C 1
ATOM 1273 O O . VAL A 1 165 ? -14.969 -6.315 4.786 1.00 97.69 165 VAL A O 1
ATOM 1276 N N . ARG A 1 166 ? -17.188 -5.972 4.780 1.00 96.12 166 ARG A N 1
ATOM 1277 C CA . ARG A 1 166 ? -17.335 -5.868 6.237 1.00 96.12 166 ARG A CA 1
ATOM 1278 C C . ARG A 1 166 ? -17.465 -7.264 6.838 1.00 96.12 166 ARG A C 1
ATOM 1280 O O . ARG A 1 166 ? -18.235 -8.073 6.331 1.00 96.12 166 ARG A O 1
ATOM 1287 N N . LEU A 1 167 ? -16.777 -7.508 7.951 1.00 93.81 167 LEU A N 1
ATOM 1288 C CA . LEU A 1 167 ? -16.919 -8.749 8.724 1.00 93.81 167 LEU A CA 1
ATOM 1289 C C . LEU A 1 167 ? -18.010 -8.665 9.794 1.00 93.81 167 LEU A C 1
ATOM 1291 O O . LEU A 1 167 ? -18.534 -9.687 10.227 1.00 93.81 167 LEU A O 1
ATOM 1295 N N . LEU A 1 168 ? -18.361 -7.446 10.209 1.00 86.19 168 LEU A N 1
ATOM 1296 C CA . LEU A 1 168 ? -19.424 -7.183 11.172 1.00 86.19 168 LEU A CA 1
ATOM 1297 C C . LEU A 1 168 ? -20.608 -6.459 10.515 1.00 86.19 168 LEU A C 1
ATOM 1299 O O . LEU A 1 168 ? -20.396 -5.644 9.609 1.00 86.19 168 LEU A O 1
ATOM 1303 N N . PRO A 1 169 ? -21.846 -6.680 11.000 1.00 76.69 169 PRO A N 1
ATOM 1304 C CA . PRO A 1 169 ? -22.993 -5.869 10.614 1.00 76.69 169 PRO A CA 1
ATOM 1305 C C . PRO A 1 169 ? -22.740 -4.382 10.896 1.00 76.69 169 PRO A C 1
ATOM 1307 O O . PRO A 1 169 ? -22.061 -4.017 11.861 1.00 76.69 169 PRO A O 1
ATOM 1310 N N . LEU A 1 170 ? -23.320 -3.508 10.073 1.00 69.88 170 LEU A N 1
ATOM 1311 C CA . LEU A 1 170 ? -23.399 -2.085 10.391 1.00 69.88 170 LEU A CA 1
ATOM 1312 C C . LEU A 1 170 ? -24.212 -1.933 11.680 1.00 69.88 170 LEU A C 1
ATOM 1314 O O . LEU A 1 170 ? -25.418 -2.176 11.684 1.00 69.88 170 LEU A O 1
ATOM 1318 N N . ILE A 1 171 ? -23.560 -1.527 12.769 1.00 62.69 171 ILE A N 1
ATOM 1319 C CA . ILE A 1 171 ? -24.291 -1.011 13.921 1.00 62.69 171 ILE A CA 1
ATOM 1320 C C . ILE A 1 171 ? -24.808 0.350 13.468 1.00 62.69 171 ILE A C 1
ATOM 1322 O O . ILE A 1 171 ? -24.042 1.308 13.358 1.00 62.69 171 ILE A O 1
ATOM 1326 N N . LEU A 1 172 ? -26.099 0.423 13.143 1.00 52.41 172 LEU A N 1
ATOM 1327 C CA . LEU A 1 172 ? -26.801 1.695 13.029 1.00 52.41 172 LEU A CA 1
ATOM 1328 C C . LEU A 1 172 ? -26.608 2.413 14.367 1.00 52.41 172 LEU A C 1
ATOM 1330 O O . LEU A 1 172 ? -27.196 2.024 15.373 1.00 52.41 172 LEU A O 1
ATOM 1334 N N . ARG A 1 173 ? -25.749 3.438 14.403 1.00 48.00 173 ARG A N 1
ATOM 1335 C CA . ARG A 1 173 ? -25.826 4.429 15.473 1.00 48.00 173 ARG A CA 1
ATOM 1336 C C . ARG A 1 173 ? -27.152 5.140 15.260 1.00 48.00 173 ARG A C 1
ATOM 1338 O O . ARG A 1 173 ? -27.244 6.018 14.406 1.00 48.00 173 ARG A O 1
ATOM 1345 N N . GLU A 1 174 ? -28.178 4.704 15.983 1.00 45.44 174 GLU A N 1
ATOM 1346 C CA . GLU A 1 174 ? -29.372 5.511 16.174 1.00 45.44 174 GLU A CA 1
ATOM 1347 C C . GLU A 1 174 ? -28.903 6.888 16.644 1.00 45.44 174 GLU A C 1
ATOM 1349 O O . GLU A 1 174 ? -28.179 7.026 17.633 1.00 45.44 174 GLU A O 1
ATOM 1354 N N . THR A 1 175 ? -29.236 7.897 15.846 1.00 44.12 175 THR A N 1
ATOM 1355 C CA . THR A 1 175 ? -29.074 9.308 16.168 1.00 44.12 175 THR A CA 1
ATOM 1356 C C . THR A 1 175 ? -29.753 9.572 17.504 1.00 44.12 175 THR A C 1
ATOM 1358 O O . THR A 1 175 ? -30.979 9.659 17.571 1.00 44.12 175 THR A O 1
ATOM 1361 N N . LEU A 1 176 ? -28.964 9.694 18.569 1.00 41.31 176 LEU A N 1
ATOM 1362 C CA . LEU A 1 176 ? -29.416 10.387 19.762 1.00 41.31 176 LEU A CA 1
ATOM 1363 C C . LEU A 1 176 ? -29.365 11.881 19.443 1.00 41.31 176 LEU A C 1
ATOM 1365 O O . LEU A 1 176 ? -28.291 12.456 19.278 1.00 41.31 176 LEU A O 1
ATOM 1369 N N . SER A 1 177 ? -30.581 12.384 19.235 1.00 42.53 177 SER A N 1
ATOM 1370 C CA . SER A 1 177 ? -31.061 13.766 19.130 1.00 42.53 177 SER A CA 1
ATOM 1371 C C . SER A 1 177 ? -30.234 14.823 19.855 1.00 42.53 177 SER A C 1
ATOM 1373 O O . SER A 1 177 ? -29.818 14.554 21.004 1.00 42.53 177 SER A O 1
#

Secondary structure (DS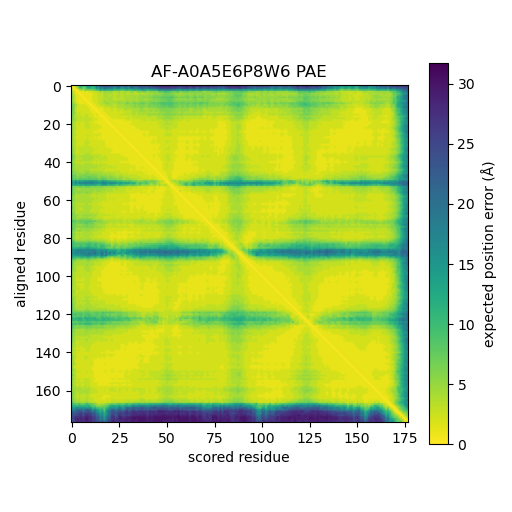SP, 8-state):
----HHHHHH-PPP--B-S--HHHHHHHHHHHHHHHHHTTTTTTSEEEPTTT--EEEE-HHHHHHHHHHHSTT--SSPPSEE--SS-TTSPPEE----HHHHHHHHHHHHHH--EEEEEEEETTTTEEEEEEEHHHHHHHHHHHHHHHHHHTTBSEEE-TTS-EEESS---------

Nearest PDB structures (foldseek):
  3cnr-assembly1_A  TM=4.885E-01  e=8.799E+00  Xanthomonas citri

Foldseek 3Di:
DDPDPCCVVPNFQAQDDQWQDLQLQVLLLVVVVVLQVQQQLCVPAFDADPVHRFGFHHPLVVVQVVLCVQQPPAHPVGDQWDQDPVDNPDDTDGDDDGRVSVQVVQLVCLVRTWDWDFPDADVVVRTGRTDTHSLVRSVVSQVSSVVSSRRRSHQWHQDSVSHIDGNDDPPPPDDPD

Organism: Pseudomonas fluorescens (NCBI:txid294)